Protein AF-A0A841FGI2-F1 (afdb_monomer)

Organism: NCBI:txid714109

Radius of gyration: 21.68 Å; Cα contacts (8 Å, |Δi|>4): 231; chains: 1; bounding box: 51×58×46 Å

Structure (mmCIF, N/CA/C/O backbone):
data_AF-A0A841FGI2-F1
#
_entry.id   AF-A0A841FGI2-F1
#
loop_
_atom_site.group_PDB
_atom_site.id
_atom_site.type_symbol
_atom_site.label_atom_id
_atom_site.label_alt_id
_atom_site.label_comp_id
_atom_site.label_asym_id
_atom_site.label_entity_id
_atom_site.label_seq_id
_atom_site.pdbx_PDB_ins_code
_atom_site.Cartn_x
_atom_site.Cartn_y
_atom_site.Cartn_z
_atom_site.occupancy
_atom_site.B_iso_or_equiv
_atom_site.auth_seq_id
_atom_site.auth_comp_id
_atom_site.auth_asym_id
_atom_site.auth_atom_id
_atom_site.pdbx_PDB_model_num
ATOM 1 N N . MET A 1 1 ? 27.091 36.272 21.369 1.00 49.75 1 MET A N 1
ATOM 2 C CA . MET A 1 1 ? 26.475 35.934 20.070 1.00 49.75 1 MET A CA 1
ATOM 3 C C . MET A 1 1 ? 27.349 34.894 19.371 1.00 49.75 1 MET A C 1
ATOM 5 O O . MET A 1 1 ? 28.135 35.273 18.520 1.00 49.75 1 MET A O 1
ATOM 9 N N . GLY A 1 2 ? 27.307 33.624 19.791 1.00 59.62 2 GLY A N 1
ATOM 10 C CA . GLY A 1 2 ? 28.242 32.599 19.281 1.00 59.62 2 GLY A CA 1
ATOM 11 C C . GLY A 1 2 ? 27.606 31.219 19.134 1.00 59.62 2 GLY A C 1
ATOM 12 O O . GLY A 1 2 ? 27.657 30.626 18.068 1.00 59.62 2 GLY A O 1
ATOM 13 N N . THR A 1 3 ? 26.852 30.775 20.138 1.00 77.12 3 THR A N 1
ATOM 14 C CA . THR A 1 3 ? 26.347 29.394 20.210 1.00 77.12 3 THR A CA 1
ATOM 15 C C . THR A 1 3 ? 25.319 29.016 19.139 1.00 77.12 3 THR A C 1
ATOM 17 O O . THR A 1 3 ? 25.381 27.917 18.601 1.00 77.12 3 THR A O 1
ATOM 20 N N . ILE A 1 4 ? 24.379 29.906 18.798 1.00 76.38 4 ILE A N 1
ATOM 21 C CA . ILE A 1 4 ? 23.338 29.616 17.791 1.00 76.38 4 ILE A CA 1
ATOM 22 C C . ILE A 1 4 ? 23.936 29.579 16.380 1.00 76.38 4 ILE A C 1
ATOM 24 O O . ILE A 1 4 ? 23.606 28.697 15.592 1.00 76.38 4 ILE A O 1
ATOM 28 N N . THR A 1 5 ? 24.851 30.496 16.066 1.00 76.69 5 THR A N 1
ATOM 29 C CA . THR A 1 5 ? 25.518 30.541 14.758 1.00 76.69 5 THR A CA 1
ATOM 30 C C . THR A 1 5 ? 26.466 29.354 14.571 1.00 76.69 5 THR A C 1
ATOM 32 O O . THR A 1 5 ? 26.458 28.742 13.506 1.00 76.69 5 THR A O 1
ATOM 35 N N . GLU A 1 6 ? 27.225 28.985 15.609 1.00 79.31 6 GLU A N 1
ATOM 36 C CA . GLU A 1 6 ? 28.091 27.796 15.617 1.00 79.31 6 GLU A CA 1
ATOM 37 C C . GLU A 1 6 ? 27.284 26.502 15.455 1.00 79.31 6 GLU A C 1
ATOM 39 O O . GLU A 1 6 ? 27.639 25.654 14.639 1.00 79.31 6 GLU A O 1
ATOM 44 N N . LEU A 1 7 ? 26.158 26.377 16.167 1.00 78.38 7 LEU A N 1
ATOM 45 C CA . LEU A 1 7 ? 25.246 25.243 16.028 1.00 78.38 7 LEU A CA 1
ATOM 46 C C . LEU A 1 7 ? 24.657 25.166 14.617 1.00 78.38 7 LEU A C 1
ATOM 48 O O . LEU A 1 7 ? 24.651 24.100 14.007 1.00 78.38 7 LEU A O 1
ATOM 52 N N . GLY A 1 8 ? 24.209 26.297 14.070 1.00 75.94 8 GLY A N 1
ATOM 53 C CA . GLY A 1 8 ? 23.711 26.356 12.700 1.00 75.94 8 GLY A CA 1
ATOM 54 C C . GLY A 1 8 ? 24.763 25.951 11.670 1.00 75.94 8 GLY A C 1
ATOM 55 O O . GLY A 1 8 ? 24.450 25.271 10.698 1.00 75.94 8 GLY A O 1
ATOM 56 N N . GLN A 1 9 ? 26.024 26.323 11.891 1.00 77.50 9 GLN A N 1
ATOM 57 C CA . GLN A 1 9 ? 27.127 25.922 11.023 1.00 77.50 9 GLN A CA 1
ATOM 58 C C . GLN A 1 9 ? 27.438 24.424 11.146 1.00 77.50 9 GLN A C 1
ATOM 60 O O . GLN A 1 9 ? 27.602 23.767 10.123 1.00 77.50 9 GLN A O 1
ATOM 65 N N . ALA A 1 10 ? 27.417 23.862 12.356 1.00 74.19 10 ALA A N 1
ATOM 66 C CA . ALA A 1 10 ? 27.586 22.426 12.575 1.00 74.19 10 ALA A CA 1
ATOM 67 C C . ALA A 1 10 ? 26.472 21.589 11.917 1.00 74.19 10 ALA A C 1
ATOM 69 O O . ALA A 1 10 ? 26.758 20.568 11.297 1.00 74.19 10 ALA A O 1
ATOM 70 N N . VAL A 1 11 ? 25.214 22.039 11.992 1.00 78.56 11 VAL A N 1
ATOM 71 C CA . VAL A 1 11 ? 24.068 21.362 11.355 1.00 78.56 11 VAL A CA 1
ATOM 72 C C . VAL A 1 11 ? 24.173 21.396 9.828 1.00 78.56 11 VAL A C 1
ATOM 74 O O . VAL A 1 11 ? 23.924 20.384 9.174 1.00 78.56 11 VAL A O 1
ATOM 77 N N . ARG A 1 12 ? 24.603 22.522 9.243 1.00 75.69 12 ARG A N 1
ATOM 78 C CA . ARG A 1 12 ? 24.849 22.608 7.793 1.00 75.69 12 ARG A CA 1
ATOM 79 C C . ARG A 1 12 ? 25.978 21.679 7.350 1.00 75.69 12 ARG A C 1
ATOM 81 O O . ARG A 1 12 ? 25.819 20.992 6.347 1.00 75.69 12 ARG A O 1
ATOM 88 N N . THR A 1 13 ? 27.070 21.600 8.113 1.00 79.00 13 THR A N 1
ATOM 89 C CA . THR A 1 13 ? 28.158 20.644 7.849 1.00 79.00 13 THR A CA 1
ATOM 90 C C . THR A 1 13 ? 27.658 19.201 7.911 1.00 79.00 13 THR A C 1
ATOM 92 O O . THR A 1 13 ? 27.881 18.446 6.972 1.00 79.00 13 THR A O 1
ATOM 95 N N . ALA A 1 14 ? 26.901 18.835 8.950 1.00 72.19 14 ALA A N 1
ATOM 96 C CA . ALA A 1 14 ? 26.337 17.490 9.084 1.00 72.19 14 ALA A CA 1
ATOM 97 C C . ALA A 1 14 ? 25.373 17.130 7.938 1.00 72.19 14 ALA A C 1
ATOM 99 O O . ALA A 1 14 ? 25.321 15.980 7.511 1.00 72.19 14 ALA A O 1
ATOM 100 N N . THR A 1 15 ? 24.635 18.114 7.416 1.00 74.19 15 THR A N 1
ATOM 101 C CA . THR A 1 15 ? 23.744 17.933 6.259 1.00 74.19 15 THR A CA 1
ATOM 102 C C . THR A 1 15 ? 24.542 17.717 4.969 1.00 74.19 15 THR A C 1
ATOM 104 O O . THR A 1 15 ? 24.209 16.832 4.185 1.00 74.19 15 THR A O 1
ATOM 107 N N . ALA A 1 16 ? 25.627 18.472 4.765 1.00 73.06 16 ALA A N 1
ATOM 108 C CA . ALA A 1 16 ? 26.510 18.334 3.604 1.00 73.06 16 ALA A CA 1
ATOM 109 C C . ALA A 1 16 ? 27.304 17.011 3.593 1.00 73.06 16 ALA A C 1
ATOM 111 O O . ALA A 1 16 ? 27.664 16.515 2.529 1.00 73.06 16 ALA A O 1
ATOM 112 N N . GLU A 1 17 ? 27.561 16.427 4.765 1.00 75.81 17 GLU A N 1
ATOM 113 C CA . GLU A 1 17 ? 28.241 15.133 4.915 1.00 75.81 17 GLU A CA 1
ATOM 114 C C . GLU A 1 17 ? 27.319 13.918 4.698 1.00 75.81 17 GLU A C 1
ATOM 116 O O . GLU A 1 17 ? 27.799 12.780 4.675 1.00 75.81 17 GLU A O 1
ATOM 121 N N . LEU A 1 18 ? 26.004 14.115 4.513 1.00 72.38 18 LEU A N 1
ATOM 122 C CA . LEU A 1 18 ? 25.095 13.009 4.213 1.00 72.38 18 LEU A CA 1
ATOM 123 C C . LEU A 1 18 ? 25.507 12.330 2.892 1.00 72.38 18 LEU A C 1
ATOM 125 O O . LEU A 1 18 ? 25.657 13.004 1.870 1.00 72.38 18 LEU A O 1
ATOM 129 N N . PRO A 1 19 ? 25.633 10.988 2.846 1.00 76.56 19 PRO A N 1
ATOM 130 C CA . PRO A 1 19 ? 26.163 10.268 1.686 1.00 76.56 19 PRO A CA 1
ATOM 131 C C . PRO A 1 19 ? 25.134 10.120 0.549 1.00 76.56 19 PRO A C 1
ATOM 133 O O . PRO A 1 19 ? 25.047 9.068 -0.084 1.00 76.56 19 PRO A O 1
ATOM 136 N N . LEU A 1 20 ? 24.331 11.151 0.273 1.00 70.19 20 LEU A N 1
ATOM 137 C CA . LEU A 1 20 ? 23.254 11.132 -0.722 1.00 70.19 20 LEU A CA 1
ATOM 138 C C . LEU A 1 20 ? 23.773 10.791 -2.126 1.00 70.19 20 LEU A C 1
ATOM 140 O O . LEU A 1 20 ? 23.270 9.859 -2.753 1.00 70.19 20 LEU A O 1
ATOM 144 N N . GLY A 1 21 ? 24.828 11.474 -2.583 1.00 64.88 21 GLY A N 1
ATOM 145 C CA . GLY A 1 21 ? 25.423 11.230 -3.902 1.00 64.88 21 GLY A CA 1
ATOM 146 C C . GLY A 1 21 ? 26.012 9.823 -4.042 1.00 64.88 21 GLY A C 1
ATOM 147 O O . GLY A 1 21 ? 25.733 9.125 -5.015 1.00 64.88 21 GLY A O 1
ATOM 148 N N . GLY A 1 22 ? 26.763 9.361 -3.035 1.00 62.06 22 GLY A N 1
ATOM 149 C CA . GLY A 1 22 ? 27.339 8.011 -3.026 1.00 62.06 22 GLY A CA 1
ATOM 150 C C . GLY A 1 22 ? 26.275 6.909 -2.988 1.00 62.06 22 GLY A C 1
ATOM 151 O O . GLY A 1 22 ? 26.408 5.894 -3.671 1.00 62.06 22 GLY A O 1
ATOM 152 N N . THR A 1 23 ? 25.183 7.128 -2.249 1.00 62.84 23 THR A N 1
ATOM 153 C CA . THR A 1 23 ? 24.069 6.170 -2.152 1.00 62.84 23 THR A CA 1
ATOM 154 C C . THR A 1 23 ? 23.269 6.111 -3.457 1.00 62.84 23 THR A C 1
ATOM 156 O O . THR A 1 23 ? 22.940 5.020 -3.921 1.00 62.84 23 THR A O 1
ATOM 159 N N . ALA A 1 24 ? 23.021 7.256 -4.102 1.00 65.00 24 ALA A N 1
ATOM 160 C CA . ALA A 1 24 ? 22.376 7.313 -5.415 1.00 65.00 24 ALA A CA 1
ATOM 161 C C . ALA A 1 24 ? 23.227 6.639 -6.506 1.00 65.00 24 ALA A C 1
ATOM 163 O O . ALA A 1 24 ? 22.713 5.864 -7.314 1.00 65.00 24 ALA A O 1
ATOM 164 N N . GLN A 1 25 ? 24.544 6.861 -6.493 1.00 65.50 25 GLN A N 1
ATOM 165 C CA . GLN A 1 25 ? 25.465 6.212 -7.425 1.00 65.50 25 GLN A CA 1
ATOM 166 C C . GLN A 1 25 ? 25.517 4.690 -7.218 1.00 65.50 25 GLN A C 1
ATOM 168 O O . GLN A 1 25 ? 25.521 3.938 -8.194 1.00 65.50 25 GLN A O 1
ATOM 173 N N . ALA A 1 26 ? 25.507 4.219 -5.968 1.00 61.22 26 ALA A N 1
ATOM 174 C CA . ALA A 1 26 ? 25.431 2.793 -5.656 1.00 61.22 26 ALA A CA 1
ATOM 175 C C . ALA A 1 26 ? 24.123 2.159 -6.161 1.00 61.22 26 ALA A C 1
ATOM 177 O O . ALA A 1 26 ? 24.153 1.060 -6.715 1.00 61.22 26 ALA A O 1
ATOM 178 N N . ALA A 1 27 ? 22.993 2.864 -6.034 1.00 63.62 27 ALA A N 1
ATOM 179 C CA . ALA A 1 27 ? 21.701 2.402 -6.539 1.00 63.62 27 ALA A CA 1
ATOM 180 C C . ALA A 1 27 ? 21.696 2.275 -8.072 1.00 63.62 27 ALA A C 1
ATOM 182 O O . ALA A 1 27 ? 21.260 1.252 -8.599 1.00 63.62 27 ALA A O 1
ATOM 183 N N . ALA A 1 28 ? 22.258 3.257 -8.786 1.00 67.75 28 ALA A N 1
ATOM 184 C CA . ALA A 1 28 ? 22.381 3.216 -10.245 1.00 67.75 28 ALA A CA 1
ATOM 185 C C . ALA A 1 28 ? 23.239 2.032 -10.730 1.00 67.75 28 ALA A C 1
ATOM 187 O O . ALA A 1 28 ? 22.869 1.335 -11.674 1.00 67.75 28 ALA A O 1
ATOM 188 N N . ARG A 1 29 ? 24.359 1.751 -10.050 1.00 68.81 29 ARG A N 1
ATOM 189 C CA . ARG A 1 29 ? 25.229 0.601 -10.362 1.00 68.81 29 ARG A CA 1
ATOM 190 C C . ARG A 1 29 ? 24.556 -0.745 -10.100 1.00 68.81 29 ARG A C 1
ATOM 192 O O . ARG A 1 29 ? 24.784 -1.697 -10.842 1.00 68.81 29 ARG A O 1
ATOM 199 N N . LEU A 1 30 ? 23.730 -0.835 -9.060 1.00 68.44 30 LEU A N 1
ATOM 200 C CA . LEU A 1 30 ? 22.959 -2.043 -8.761 1.00 68.44 30 LEU A CA 1
ATOM 201 C C . LEU A 1 30 ? 21.846 -2.289 -9.786 1.00 68.44 30 LEU A C 1
ATOM 203 O O . LEU A 1 30 ? 21.614 -3.441 -10.147 1.00 68.44 30 LEU A O 1
ATOM 207 N N . ASP A 1 31 ? 21.216 -1.233 -10.308 1.00 68.88 31 ASP A N 1
ATOM 208 C CA . ASP A 1 31 ? 20.241 -1.366 -11.395 1.00 68.88 31 ASP A CA 1
ATOM 209 C C . ASP A 1 31 ? 20.895 -1.854 -12.698 1.00 68.88 31 ASP A C 1
ATOM 211 O O . ASP A 1 31 ? 20.379 -2.766 -13.348 1.00 68.88 31 ASP A O 1
ATOM 215 N N . GLU A 1 32 ? 22.075 -1.317 -13.025 1.00 74.81 32 GLU A N 1
ATOM 216 C CA . GLU A 1 32 ? 22.908 -1.761 -14.151 1.00 74.81 32 GLU A CA 1
ATOM 217 C C . GLU A 1 32 ? 23.275 -3.252 -14.015 1.00 74.81 32 GLU A C 1
ATOM 219 O O . GLU A 1 32 ? 23.025 -4.049 -14.923 1.00 74.81 32 GLU A O 1
ATOM 224 N N . ALA A 1 33 ? 23.776 -3.666 -12.845 1.00 66.00 33 ALA A N 1
ATOM 225 C CA . ALA A 1 33 ? 24.125 -5.059 -12.562 1.00 66.00 33 ALA A CA 1
ATOM 226 C C . ALA A 1 33 ? 22.912 -6.004 -12.635 1.00 66.00 33 ALA A C 1
ATOM 228 O O . ALA A 1 33 ? 23.021 -7.121 -13.146 1.00 66.00 33 ALA A O 1
ATOM 229 N N . ARG A 1 34 ? 21.740 -5.552 -12.169 1.00 65.88 34 ARG A N 1
ATOM 230 C CA . ARG A 1 34 ? 20.482 -6.303 -12.272 1.00 65.88 34 ARG A CA 1
ATOM 231 C C . ARG A 1 34 ? 20.065 -6.506 -13.726 1.00 65.88 34 ARG A C 1
ATOM 233 O O . ARG A 1 34 ? 19.614 -7.595 -14.072 1.00 65.88 34 ARG A O 1
ATOM 240 N N . GLY A 1 35 ? 20.215 -5.482 -14.567 1.00 69.12 35 GLY A N 1
ATOM 241 C CA . GLY A 1 35 ? 19.938 -5.572 -16.002 1.00 69.12 35 GLY A CA 1
ATOM 242 C C . GLY A 1 35 ? 20.806 -6.626 -16.691 1.00 69.12 35 GLY A C 1
ATOM 243 O O . GLY A 1 35 ? 20.284 -7.488 -17.397 1.00 69.12 35 GLY A O 1
ATOM 244 N N . ILE A 1 36 ? 22.111 -6.615 -16.408 1.00 74.75 36 ILE A N 1
ATOM 245 C CA . ILE A 1 36 ? 23.073 -7.579 -16.963 1.00 74.75 36 ILE A CA 1
ATOM 246 C C . ILE A 1 36 ? 22.761 -9.010 -16.498 1.00 74.75 36 ILE A C 1
ATOM 248 O O . ILE A 1 36 ? 22.762 -9.940 -17.303 1.00 74.75 36 ILE A O 1
ATOM 252 N N . LEU A 1 37 ? 22.446 -9.208 -15.214 1.00 64.62 37 LEU A N 1
ATOM 253 C CA . LEU A 1 37 ? 22.108 -10.534 -14.687 1.00 64.62 37 LEU A CA 1
ATOM 254 C C . LEU A 1 37 ? 20.775 -11.063 -15.207 1.00 64.62 37 LEU A C 1
ATOM 256 O O . LEU A 1 37 ? 20.669 -12.251 -15.489 1.00 64.62 37 LEU A O 1
ATOM 260 N N . ALA A 1 38 ? 19.773 -10.203 -15.389 1.00 66.25 38 ALA A N 1
ATOM 261 C CA . ALA A 1 38 ? 18.523 -10.602 -16.025 1.00 66.25 38 ALA A CA 1
ATOM 262 C C . ALA A 1 38 ? 18.756 -11.083 -17.469 1.00 66.25 38 ALA A C 1
ATOM 264 O O . ALA A 1 38 ? 18.177 -12.087 -17.884 1.00 66.25 38 ALA A O 1
ATOM 265 N N . GLN A 1 39 ? 19.652 -10.422 -18.209 1.00 69.38 39 GLN A N 1
ATOM 266 C CA . GLN A 1 39 ? 20.048 -10.850 -19.550 1.00 69.38 39 GLN A CA 1
ATOM 267 C C . GLN A 1 39 ? 20.770 -12.207 -19.521 1.00 69.38 39 GLN A C 1
ATOM 269 O O . GLN A 1 39 ? 20.377 -13.120 -20.242 1.00 69.38 39 GLN A O 1
ATOM 274 N N . ALA A 1 40 ? 21.743 -12.388 -18.624 1.00 64.38 40 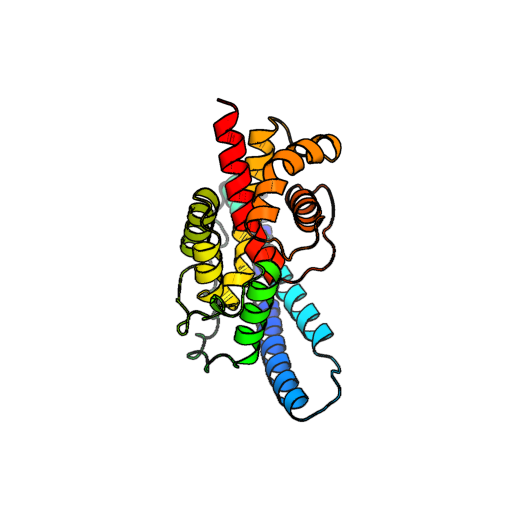ALA A N 1
ATOM 275 C CA . ALA A 1 40 ? 22.471 -13.651 -18.472 1.00 64.38 40 ALA A CA 1
ATOM 276 C C . ALA A 1 40 ? 21.570 -14.827 -18.036 1.00 64.38 40 ALA A C 1
ATOM 278 O O . ALA A 1 40 ? 21.772 -15.961 -18.463 1.00 64.38 40 ALA A O 1
ATOM 279 N N . LEU A 1 41 ? 20.537 -14.564 -17.229 1.00 63.16 41 LEU A N 1
ATOM 280 C CA . LEU A 1 41 ? 19.529 -15.556 -16.826 1.00 63.16 41 LEU A CA 1
ATOM 281 C C . LEU A 1 41 ? 18.532 -15.903 -17.935 1.00 63.16 41 LEU A C 1
ATOM 283 O O . LEU A 1 41 ? 17.835 -16.904 -17.838 1.00 63.16 41 LEU A O 1
ATOM 287 N N . THR A 1 42 ? 18.463 -15.107 -19.001 1.00 62.84 42 THR A N 1
ATOM 288 C CA . THR A 1 42 ? 17.684 -15.485 -20.190 1.00 62.84 42 THR A CA 1
ATOM 289 C C . THR A 1 42 ? 18.416 -16.575 -20.989 1.00 62.84 42 THR A C 1
ATOM 291 O O . THR A 1 42 ? 17.789 -17.356 -21.701 1.00 62.84 42 THR A O 1
ATOM 294 N N . GLU A 1 43 ? 19.740 -16.665 -20.831 1.00 56.44 43 GLU A N 1
ATOM 295 C CA . GLU A 1 43 ? 20.620 -17.629 -21.502 1.00 56.44 43 GLU A CA 1
ATOM 296 C C . GLU A 1 43 ? 20.978 -18.841 -20.613 1.00 56.44 43 GLU A C 1
ATOM 298 O O . GLU A 1 43 ? 21.561 -19.811 -21.100 1.00 56.44 43 GLU A O 1
ATOM 303 N N . SER A 1 44 ? 20.611 -18.823 -19.323 1.00 44.06 44 SER A N 1
ATOM 304 C CA . SER A 1 44 ? 20.983 -19.835 -18.323 1.00 44.06 44 SER A CA 1
ATOM 305 C C . SER A 1 44 ? 19.782 -20.319 -17.500 1.00 44.06 44 SER A C 1
ATOM 307 O O . SER A 1 44 ? 18.914 -19.542 -17.123 1.00 44.06 44 SER A O 1
ATOM 309 N N . VAL A 1 45 ? 19.735 -21.617 -17.186 1.00 54.75 45 VAL A N 1
ATOM 310 C CA . VAL A 1 45 ? 18.603 -22.276 -16.494 1.00 54.75 45 VAL A CA 1
ATOM 311 C C . VAL A 1 45 ? 18.648 -22.083 -14.966 1.00 54.75 45 VAL A C 1
ATOM 313 O O . VAL A 1 45 ? 17.689 -22.413 -14.271 1.00 54.75 45 VAL A O 1
ATOM 316 N N . GLU A 1 46 ? 19.735 -21.533 -14.418 1.00 49.16 46 GLU A N 1
ATOM 317 C CA . GLU A 1 46 ? 19.966 -21.488 -12.970 1.00 49.16 46 GLU A CA 1
ATOM 318 C C . GLU A 1 46 ? 19.779 -20.069 -12.390 1.00 49.16 46 GLU A C 1
ATOM 320 O O . GLU A 1 46 ? 20.583 -19.179 -12.673 1.00 49.16 46 GLU A O 1
ATOM 325 N N . PRO A 1 47 ? 18.739 -19.820 -11.567 1.00 53.47 47 PRO A N 1
ATOM 326 C CA . PRO A 1 47 ? 18.447 -18.504 -11.007 1.00 53.47 47 PRO A CA 1
ATOM 327 C C . PRO A 1 47 ? 19.336 -18.221 -9.789 1.00 53.47 47 PRO A C 1
ATOM 329 O O . PRO A 1 47 ? 18.891 -18.302 -8.646 1.00 53.47 47 PRO A O 1
ATOM 332 N N . ALA A 1 48 ? 20.606 -17.892 -10.013 1.00 58.53 48 ALA A N 1
ATOM 333 C CA . ALA A 1 48 ? 21.523 -17.528 -8.934 1.00 58.53 48 ALA A CA 1
ATOM 334 C C . ALA A 1 48 ? 21.671 -15.995 -8.818 1.00 58.53 48 ALA A C 1
ATOM 336 O O . ALA A 1 48 ? 22.164 -15.342 -9.734 1.00 58.53 48 ALA A O 1
ATOM 337 N N . GLY A 1 49 ? 21.263 -15.408 -7.684 1.00 59.75 49 GLY A N 1
ATOM 338 C CA . GLY A 1 49 ? 21.655 -14.047 -7.265 1.00 59.75 49 GLY A CA 1
ATOM 339 C C . GLY A 1 49 ? 20.689 -12.890 -7.573 1.00 59.75 49 GLY A C 1
ATOM 340 O O . GLY A 1 49 ? 20.867 -11.784 -7.055 1.00 59.75 49 GLY A O 1
ATOM 341 N N . LEU A 1 50 ? 19.655 -13.105 -8.395 1.00 65.62 50 LEU A N 1
ATOM 342 C CA . LEU A 1 50 ? 18.675 -12.061 -8.742 1.00 65.62 50 LEU A CA 1
ATOM 343 C C . LEU A 1 50 ? 17.801 -11.602 -7.549 1.00 65.62 50 LEU A C 1
ATOM 345 O O . LEU A 1 50 ? 17.551 -10.392 -7.426 1.00 65.62 50 LEU A O 1
ATOM 349 N N . PRO A 1 51 ? 17.357 -12.504 -6.646 1.00 68.88 51 PRO A N 1
ATOM 350 C CA . PRO A 1 51 ? 16.642 -12.112 -5.431 1.00 68.88 51 PRO A CA 1
ATOM 351 C C . PRO A 1 51 ? 17.496 -11.252 -4.487 1.00 68.88 51 PRO A C 1
ATOM 353 O O . PRO A 1 51 ? 17.014 -10.257 -3.948 1.00 68.88 51 PRO A O 1
ATOM 356 N N . GLU A 1 52 ? 18.773 -11.588 -4.309 1.00 69.06 52 GLU A N 1
ATOM 357 C CA . GLU A 1 52 ? 19.707 -10.883 -3.427 1.00 69.06 52 GLU A CA 1
ATOM 358 C C . GLU A 1 52 ? 19.998 -9.462 -3.923 1.00 69.06 52 GLU A C 1
ATOM 360 O O . GLU A 1 52 ? 20.020 -8.518 -3.132 1.00 69.06 52 GLU A O 1
ATOM 365 N N . ILE A 1 53 ? 20.140 -9.284 -5.238 1.00 68.50 53 ILE A N 1
ATOM 366 C CA . ILE A 1 53 ? 20.344 -7.970 -5.864 1.00 68.50 53 ILE A CA 1
ATOM 367 C C . ILE A 1 53 ? 19.090 -7.102 -5.778 1.00 68.50 53 ILE A C 1
ATOM 369 O O . ILE A 1 53 ? 19.174 -5.921 -5.448 1.00 68.50 53 ILE A O 1
ATOM 373 N N . SER A 1 54 ? 17.914 -7.694 -5.984 1.00 67.50 54 SER A N 1
ATOM 374 C CA . SER A 1 54 ? 16.638 -6.985 -5.822 1.00 67.50 54 SER A CA 1
ATOM 375 C C . SER A 1 54 ? 16.422 -6.518 -4.375 1.00 67.50 54 SER A C 1
ATOM 377 O O . SER A 1 54 ? 15.935 -5.408 -4.140 1.00 67.50 54 SER A O 1
ATOM 379 N N . ARG A 1 55 ? 16.850 -7.325 -3.393 1.00 68.38 55 ARG A N 1
ATOM 380 C CA . ARG A 1 55 ? 16.868 -6.944 -1.972 1.00 68.38 55 ARG A CA 1
ATOM 381 C C . ARG A 1 55 ? 17.831 -5.790 -1.712 1.00 68.38 55 ARG A C 1
ATOM 383 O O . ARG A 1 55 ? 17.429 -4.802 -1.101 1.00 68.38 55 ARG A O 1
ATOM 390 N N . ALA A 1 56 ? 19.069 -5.880 -2.198 1.00 65.12 56 ALA A N 1
ATOM 391 C CA . ALA A 1 56 ? 20.067 -4.821 -2.037 1.00 65.12 56 ALA A CA 1
ATOM 392 C C . ALA A 1 56 ? 19.584 -3.481 -2.619 1.00 65.12 56 ALA A C 1
ATOM 394 O O . ALA A 1 56 ? 19.749 -2.436 -1.990 1.00 65.12 56 ALA A O 1
ATOM 395 N N . GLN A 1 57 ? 18.909 -3.519 -3.768 1.00 69.62 57 GLN A N 1
ATOM 396 C CA . GLN A 1 57 ? 18.341 -2.333 -4.402 1.00 69.62 57 GLN A CA 1
ATOM 397 C C . GLN A 1 57 ? 17.194 -1.727 -3.578 1.00 69.62 57 GLN A C 1
ATOM 399 O O . GLN A 1 57 ? 17.198 -0.531 -3.309 1.00 69.62 57 GLN A O 1
ATOM 404 N N . THR A 1 58 ? 16.290 -2.560 -3.051 1.00 71.94 58 THR A N 1
ATOM 405 C CA . THR A 1 58 ? 15.209 -2.108 -2.151 1.00 71.94 58 THR A CA 1
ATOM 406 C C . THR A 1 58 ? 15.758 -1.448 -0.877 1.00 71.94 58 THR A C 1
ATOM 408 O O . THR A 1 58 ? 15.210 -0.457 -0.388 1.00 71.94 58 THR A O 1
ATOM 411 N N . HIS A 1 59 ? 16.858 -1.974 -0.328 1.00 69.88 59 HIS A N 1
ATOM 412 C CA . HIS A 1 59 ? 17.533 -1.370 0.821 1.00 69.88 59 HIS A CA 1
ATOM 413 C C . HIS A 1 59 ? 18.148 -0.006 0.487 1.00 69.88 59 HIS A C 1
ATOM 415 O O . HIS A 1 59 ? 18.044 0.910 1.306 1.00 69.88 59 HIS A O 1
ATOM 421 N N . LEU A 1 60 ? 18.739 0.152 -0.700 1.00 63.75 60 LEU A N 1
ATOM 422 C CA . LEU A 1 60 ? 19.289 1.433 -1.149 1.00 63.75 60 LEU A CA 1
ATOM 423 C C . LEU A 1 60 ? 18.201 2.472 -1.413 1.00 63.75 60 LEU A C 1
ATOM 425 O O . LEU A 1 60 ? 18.337 3.599 -0.946 1.00 63.75 60 LEU A O 1
ATOM 429 N N . ASP A 1 61 ? 17.092 2.098 -2.049 1.00 71.06 61 ASP A N 1
ATOM 430 C CA . ASP A 1 61 ? 15.967 3.014 -2.285 1.00 71.06 61 ASP A CA 1
ATOM 431 C C . ASP A 1 61 ? 15.392 3.545 -0.962 1.00 71.06 61 ASP A C 1
ATOM 433 O O . ASP A 1 61 ? 15.109 4.740 -0.798 1.00 71.06 61 ASP A O 1
ATOM 437 N N . ARG A 1 62 ? 15.283 2.659 0.036 1.00 68.38 62 ARG A N 1
ATOM 438 C CA . ARG A 1 62 ? 14.868 3.034 1.390 1.00 68.38 62 ARG A CA 1
ATOM 439 C C . ARG A 1 62 ? 15.886 3.951 2.066 1.00 68.38 62 ARG A C 1
ATOM 441 O O . ARG A 1 62 ? 15.477 4.928 2.690 1.00 68.38 62 ARG A O 1
ATOM 448 N N . ALA A 1 63 ? 17.178 3.656 1.944 1.00 66.69 63 ALA A N 1
ATOM 449 C CA . ALA A 1 63 ? 18.239 4.480 2.514 1.00 66.69 63 ALA A CA 1
ATOM 450 C C . ALA A 1 63 ? 18.249 5.889 1.900 1.00 66.69 63 ALA A C 1
ATOM 452 O O . ALA A 1 63 ? 18.303 6.866 2.639 1.00 66.69 63 ALA A O 1
ATOM 453 N N . ILE A 1 64 ? 18.097 6.008 0.577 1.00 69.06 64 ILE A N 1
ATOM 454 C CA . ILE A 1 64 ? 17.992 7.298 -0.125 1.00 69.06 64 ILE A CA 1
ATOM 455 C C . ILE A 1 64 ? 16.800 8.096 0.406 1.00 69.06 64 ILE A C 1
ATOM 457 O O . ILE A 1 64 ? 16.954 9.255 0.785 1.00 69.06 64 ILE A O 1
ATOM 461 N N . THR A 1 65 ? 15.629 7.463 0.514 1.00 68.94 65 THR A N 1
ATOM 462 C CA . THR A 1 65 ? 14.419 8.118 1.039 1.00 68.94 65 THR A CA 1
ATOM 463 C C . THR A 1 65 ? 14.621 8.621 2.472 1.00 68.94 65 THR A C 1
ATOM 465 O O . THR A 1 65 ? 14.218 9.732 2.809 1.00 68.94 65 THR A O 1
ATOM 468 N N . GLN A 1 66 ? 15.271 7.824 3.324 1.00 78.88 66 GLN A N 1
ATOM 469 C CA . GLN A 1 66 ? 15.558 8.203 4.709 1.00 78.88 66 GLN A CA 1
ATOM 470 C C . GLN A 1 66 ? 16.589 9.331 4.813 1.00 78.88 66 GLN A C 1
ATOM 472 O O . GLN A 1 66 ? 16.446 10.192 5.677 1.00 78.88 66 GLN A O 1
ATOM 477 N N . LEU A 1 67 ? 17.600 9.350 3.943 1.00 69.25 67 LEU A N 1
ATOM 478 C CA . LEU A 1 67 ? 18.603 10.413 3.903 1.00 69.25 67 LEU A CA 1
ATOM 479 C C . LEU A 1 67 ? 18.004 11.743 3.427 1.00 69.25 67 LEU A C 1
ATOM 481 O O . LEU A 1 67 ? 18.334 12.782 3.993 1.00 69.25 67 LEU A O 1
ATOM 485 N N . ILE A 1 68 ? 17.092 11.714 2.448 1.00 73.50 68 ILE A N 1
ATOM 486 C CA . ILE A 1 68 ? 16.352 12.907 2.005 1.00 73.50 68 ILE A CA 1
ATOM 487 C C . ILE A 1 68 ? 15.495 13.449 3.154 1.00 73.50 68 ILE A C 1
ATOM 489 O O . ILE A 1 68 ? 15.614 14.620 3.499 1.00 73.50 68 ILE A O 1
ATOM 493 N N . ALA A 1 69 ? 14.710 12.590 3.812 1.00 74.81 69 ALA A N 1
ATOM 494 C CA . ALA A 1 69 ? 13.884 12.997 4.951 1.00 74.81 69 ALA A CA 1
ATOM 495 C C . ALA A 1 69 ? 14.722 13.532 6.130 1.00 74.81 69 ALA A C 1
ATOM 497 O O . ALA A 1 69 ? 14.316 14.462 6.822 1.00 74.81 69 ALA A O 1
ATOM 498 N N . ALA A 1 70 ? 15.910 12.964 6.365 1.00 72.38 70 ALA A N 1
ATOM 499 C CA . ALA A 1 70 ? 16.834 13.468 7.376 1.00 72.38 70 ALA A CA 1
ATOM 500 C C . ALA A 1 70 ? 17.363 14.867 7.023 1.00 72.38 70 ALA A C 1
ATOM 502 O O . ALA A 1 70 ? 17.415 15.721 7.903 1.00 72.38 70 ALA A O 1
ATOM 503 N N . ALA A 1 71 ? 17.709 15.117 5.756 1.00 69.62 71 ALA A N 1
ATOM 504 C CA . ALA A 1 71 ? 18.126 16.440 5.294 1.00 69.62 71 ALA A CA 1
ATOM 505 C C . ALA A 1 71 ? 17.002 17.478 5.460 1.00 69.62 71 ALA A C 1
ATOM 507 O O . ALA A 1 71 ? 17.241 18.559 5.992 1.00 69.62 71 ALA A O 1
ATOM 508 N N . GLU A 1 72 ? 15.766 17.119 5.102 1.00 78.31 72 GLU A N 1
ATOM 509 C CA . GLU A 1 72 ? 14.585 17.978 5.278 1.00 78.31 72 GLU A CA 1
ATOM 510 C C . GLU A 1 72 ? 14.339 18.324 6.755 1.00 78.31 72 GLU A C 1
ATOM 512 O O . GLU A 1 72 ? 14.142 19.488 7.093 1.00 78.31 72 GLU A O 1
ATOM 517 N N . HIS A 1 73 ? 14.442 17.349 7.664 1.00 77.50 73 HIS A N 1
ATOM 518 C CA . HIS A 1 73 ? 14.302 17.603 9.102 1.00 77.50 73 HIS A CA 1
ATOM 519 C C . HIS A 1 73 ? 15.399 18.520 9.673 1.00 77.50 73 HIS A C 1
ATOM 521 O O . HIS A 1 73 ? 15.142 19.272 10.617 1.00 77.50 73 HIS A O 1
ATOM 527 N N . LEU A 1 74 ? 16.625 18.455 9.143 1.00 75.31 74 LEU A N 1
ATOM 528 C CA . LEU A 1 74 ? 17.717 19.342 9.559 1.00 75.31 74 LEU A CA 1
ATOM 529 C C . LEU A 1 74 ? 17.495 20.775 9.054 1.00 75.31 74 LEU A C 1
ATOM 531 O O . LEU A 1 74 ? 17.748 21.725 9.799 1.00 75.31 74 LEU A O 1
ATOM 535 N N . ASP A 1 75 ? 16.954 20.937 7.847 1.00 74.12 75 ASP A N 1
ATOM 536 C CA . ASP A 1 75 ? 16.533 22.239 7.322 1.00 74.12 75 ASP A CA 1
ATOM 537 C C . ASP A 1 75 ? 15.371 22.832 8.137 1.00 74.12 75 ASP A C 1
ATOM 539 O O . ASP A 1 75 ? 15.436 23.998 8.539 1.00 74.12 75 ASP A O 1
ATOM 543 N N . ASP A 1 76 ? 14.356 22.032 8.473 1.00 75.31 76 ASP A N 1
ATOM 544 C CA . ASP A 1 76 ? 13.245 22.452 9.338 1.00 75.31 76 ASP A CA 1
ATOM 545 C C . ASP A 1 76 ? 13.738 22.886 10.726 1.00 75.31 76 ASP A C 1
ATOM 547 O O . ASP A 1 76 ? 13.277 23.888 11.286 1.00 75.31 76 ASP A O 1
ATOM 551 N N . TYR A 1 77 ? 14.722 22.170 11.279 1.00 74.94 77 TYR A N 1
ATOM 552 C CA . TYR A 1 77 ? 15.347 22.537 12.544 1.00 74.94 77 TYR A CA 1
ATOM 553 C C . TYR A 1 77 ? 16.051 23.897 12.455 1.00 74.94 77 TYR A C 1
ATOM 555 O O . TYR A 1 77 ? 15.838 24.741 13.329 1.00 74.94 77 TYR A O 1
ATOM 563 N N . LEU A 1 78 ? 16.822 24.152 11.390 1.00 74.25 78 LEU A N 1
ATOM 564 C CA . LEU A 1 78 ? 17.476 25.446 11.156 1.00 74.25 78 LEU A CA 1
ATOM 565 C C . LEU A 1 78 ? 16.457 26.588 11.062 1.00 74.25 78 LEU A C 1
ATOM 567 O O . LEU A 1 78 ? 16.631 27.622 11.715 1.00 74.25 78 LEU A O 1
ATOM 571 N N . VAL A 1 79 ? 15.361 26.374 10.332 1.00 82.25 79 VAL A N 1
ATOM 572 C CA . VAL A 1 79 ? 14.262 27.343 10.222 1.00 82.25 79 VAL A CA 1
ATOM 573 C C . VAL A 1 79 ? 13.633 27.617 11.591 1.00 82.25 79 VAL A C 1
ATOM 575 O O . VAL A 1 79 ? 13.400 28.776 11.938 1.00 82.25 79 VAL A O 1
ATOM 578 N N . SER A 1 80 ? 13.421 26.581 12.411 1.00 79.94 80 SER A N 1
ATOM 579 C CA . SER A 1 80 ? 12.814 26.716 13.744 1.00 79.94 80 SER A CA 1
ATOM 580 C C . SER A 1 80 ? 13.646 27.558 14.722 1.00 79.94 80 SER A C 1
ATOM 582 O O . SER A 1 80 ? 13.087 28.231 15.588 1.00 79.94 80 SER A O 1
ATOM 584 N N . ILE A 1 81 ? 14.975 27.574 14.558 1.00 81.12 81 ILE A N 1
ATOM 585 C CA . ILE A 1 81 ? 15.902 28.386 15.363 1.00 81.12 81 ILE A CA 1
ATOM 586 C C . ILE A 1 81 ? 16.215 29.750 14.724 1.00 81.12 81 ILE A C 1
ATOM 588 O O . ILE A 1 81 ? 17.098 30.467 15.198 1.00 81.12 81 ILE A O 1
ATOM 592 N N . GLY A 1 82 ? 15.483 30.132 13.670 1.00 76.19 82 GLY A N 1
ATOM 593 C CA . GLY A 1 82 ? 15.606 31.429 13.001 1.00 76.19 82 GLY A CA 1
ATOM 594 C C . GLY A 1 82 ? 16.822 31.550 12.080 1.00 76.19 82 GLY A C 1
ATOM 595 O O . GLY A 1 82 ? 17.250 32.664 11.776 1.00 76.19 82 GLY A O 1
ATOM 596 N N . LEU A 1 83 ? 17.400 30.426 11.651 1.00 75.94 83 LEU A N 1
ATOM 597 C CA . LEU A 1 83 ? 18.532 30.382 10.733 1.00 75.94 83 LEU A CA 1
ATOM 598 C C . LEU A 1 83 ? 18.083 29.938 9.341 1.00 75.94 83 LEU A C 1
ATOM 600 O O . LEU A 1 83 ? 17.215 29.086 9.183 1.00 75.94 83 LEU A O 1
ATOM 604 N N . ALA A 1 84 ? 18.706 30.509 8.310 1.00 73.25 84 ALA A N 1
ATOM 605 C CA . ALA A 1 84 ? 18.454 30.077 6.943 1.00 73.25 84 ALA A CA 1
ATOM 606 C C . ALA A 1 84 ? 18.921 28.616 6.745 1.00 73.25 84 ALA A C 1
ATOM 608 O O . ALA A 1 84 ? 19.998 28.264 7.262 1.00 73.25 84 ALA A O 1
ATOM 609 N N . PRO A 1 85 ? 18.159 27.795 5.997 1.00 70.38 85 PRO A N 1
ATOM 610 C CA . PRO A 1 85 ? 18.552 26.434 5.645 1.00 70.38 85 PRO A CA 1
ATOM 611 C C . PRO A 1 85 ? 19.885 26.421 4.889 1.00 70.38 85 PRO A C 1
ATOM 613 O O . PRO A 1 85 ? 20.350 27.453 4.388 1.00 70.38 85 PRO A O 1
ATOM 616 N N . GLY A 1 86 ? 20.534 25.258 4.854 1.00 59.97 86 GLY A N 1
ATOM 617 C CA . GLY A 1 86 ? 21.823 25.066 4.192 1.00 59.97 86 GLY A CA 1
ATOM 618 C C . GLY A 1 86 ? 21.678 25.122 2.675 1.00 59.97 86 GLY A C 1
ATOM 619 O O . GLY A 1 86 ? 21.652 24.094 2.014 1.00 59.97 86 GLY A O 1
ATOM 620 N N . GLY A 1 87 ? 21.546 26.328 2.125 1.00 53.50 87 GLY A N 1
ATOM 621 C CA . GLY A 1 87 ? 21.442 26.566 0.693 1.00 53.50 87 GLY A CA 1
ATOM 622 C C . GLY A 1 87 ? 22.749 26.265 -0.031 1.00 53.50 87 GLY A C 1
ATOM 623 O O . GLY A 1 87 ? 23.555 27.161 -0.241 1.00 53.50 87 GLY A O 1
ATOM 624 N N . ASP A 1 88 ? 22.916 25.011 -0.422 1.00 45.03 88 ASP A N 1
ATOM 625 C CA . ASP A 1 88 ? 23.165 24.651 -1.811 1.00 45.03 88 ASP A CA 1
ATOM 626 C C . ASP A 1 88 ? 22.522 23.274 -1.975 1.00 45.03 88 ASP A C 1
ATOM 628 O O . ASP A 1 88 ? 23.112 22.240 -1.657 1.00 45.03 88 ASP A O 1
ATOM 632 N N . LYS A 1 89 ? 21.242 23.253 -2.377 1.00 45.19 89 LYS A N 1
ATOM 633 C CA . LYS A 1 89 ? 20.656 22.041 -2.950 1.00 45.19 89 LYS A CA 1
ATOM 634 C C . LYS A 1 89 ? 21.393 21.865 -4.263 1.00 45.19 89 LYS A C 1
ATOM 636 O O . LYS A 1 89 ? 20.878 22.294 -5.290 1.00 45.19 89 LYS A O 1
ATOM 641 N N . GLY A 1 90 ? 22.620 21.341 -4.186 1.00 40.00 90 GLY A N 1
ATOM 642 C CA . GLY A 1 90 ? 23.391 20.928 -5.336 1.00 40.00 90 GLY A CA 1
ATOM 643 C C . GLY A 1 90 ? 22.405 20.163 -6.180 1.00 40.00 90 GLY A C 1
ATOM 644 O O . GLY A 1 90 ? 21.831 19.179 -5.706 1.00 40.00 90 GLY A O 1
ATOM 645 N N . GLU A 1 91 ? 22.088 20.753 -7.328 1.00 39.91 91 GLU A N 1
ATOM 646 C CA . GLU A 1 91 ? 21.255 20.166 -8.349 1.00 39.91 91 GLU A CA 1
ATOM 647 C C . GLU A 1 91 ? 21.765 18.740 -8.449 1.00 39.91 91 GLU A C 1
ATOM 649 O O . GLU A 1 91 ? 22.927 18.514 -8.795 1.00 39.91 91 GLU A O 1
ATOM 654 N N . ILE A 1 92 ? 20.979 17.799 -7.917 1.00 42.12 92 ILE A N 1
ATOM 655 C CA . ILE A 1 92 ? 21.348 16.401 -7.982 1.00 42.12 92 ILE A CA 1
ATOM 656 C C . ILE A 1 92 ? 21.337 16.185 -9.479 1.00 42.12 92 ILE A C 1
ATOM 658 O O . ILE A 1 92 ? 20.261 16.136 -10.075 1.00 42.12 92 ILE A O 1
ATOM 662 N N . ASP A 1 93 ? 22.524 16.150 -10.078 1.00 37.50 93 ASP A N 1
ATOM 663 C CA . ASP A 1 93 ? 22.721 15.744 -11.454 1.00 37.50 93 ASP A CA 1
ATOM 664 C C . ASP A 1 93 ? 22.440 14.243 -11.454 1.00 37.50 93 ASP A C 1
ATOM 666 O O . ASP A 1 93 ? 23.321 13.384 -11.447 1.00 37.50 93 ASP A O 1
ATOM 670 N N . VAL A 1 94 ? 21.153 13.925 -11.288 1.00 34.94 94 VAL A N 1
ATOM 671 C CA . VAL A 1 94 ? 20.573 12.675 -11.713 1.00 34.94 94 VAL A CA 1
ATOM 672 C C . VAL A 1 94 ? 20.827 12.737 -13.206 1.00 34.94 94 VAL A C 1
ATOM 674 O O . VAL A 1 94 ? 20.206 13.583 -13.857 1.00 34.94 94 VAL A O 1
ATOM 677 N N . PRO A 1 95 ? 21.761 11.936 -13.750 1.00 28.64 95 PRO A N 1
ATOM 678 C CA . PRO A 1 95 ? 22.024 11.978 -15.174 1.00 28.64 95 PRO A CA 1
ATOM 679 C C . PRO A 1 95 ? 20.672 11.834 -15.853 1.00 28.64 95 PRO A C 1
ATOM 681 O O . PRO A 1 95 ? 19.929 10.899 -15.529 1.00 28.64 95 PRO A O 1
ATOM 684 N N . ALA A 1 96 ? 20.326 12.824 -16.686 1.00 35.19 96 ALA A N 1
ATOM 685 C CA . ALA A 1 96 ? 19.065 12.857 -17.403 1.00 35.19 96 ALA A CA 1
ATOM 686 C C . ALA A 1 96 ? 18.830 11.451 -17.937 1.00 35.19 96 ALA A C 1
ATOM 688 O O . ALA A 1 96 ? 19.657 10.938 -18.696 1.00 35.19 96 ALA A O 1
ATOM 689 N N . SER A 1 97 ? 17.775 10.802 -17.435 1.00 35.44 97 SER A N 1
ATOM 690 C CA . SER A 1 97 ? 17.449 9.441 -17.825 1.00 35.44 97 SER A CA 1
ATOM 691 C C . SER A 1 97 ? 17.380 9.462 -19.343 1.00 35.44 97 SER A C 1
ATOM 693 O O . SER A 1 97 ? 16.513 10.125 -19.920 1.00 35.44 97 SER A O 1
ATOM 695 N N . ALA A 1 98 ? 18.362 8.826 -19.988 1.00 31.47 98 ALA A N 1
ATOM 696 C CA . ALA A 1 98 ? 18.310 8.592 -21.416 1.00 31.47 98 ALA A CA 1
ATOM 697 C C . ALA A 1 98 ? 16.929 7.989 -21.704 1.00 31.47 98 ALA A C 1
ATOM 699 O O . ALA A 1 98 ? 16.442 7.225 -20.861 1.00 31.47 98 ALA A O 1
ATOM 700 N N . PRO A 1 99 ? 16.270 8.353 -22.821 1.00 28.91 99 PRO A N 1
ATOM 701 C CA . PRO A 1 99 ? 14.934 7.861 -23.122 1.00 28.91 99 PRO A CA 1
ATOM 702 C C . PRO A 1 99 ? 14.924 6.355 -22.893 1.00 28.91 99 PRO A C 1
ATOM 704 O O . PRO A 1 99 ? 15.722 5.635 -23.499 1.00 28.91 99 PRO A O 1
ATOM 707 N N . ALA A 1 100 ? 14.112 5.930 -21.920 1.00 34.50 100 ALA A N 1
ATOM 708 C CA . ALA A 1 100 ? 14.129 4.569 -21.429 1.00 34.50 100 ALA A CA 1
ATOM 709 C C . ALA A 1 100 ? 13.971 3.643 -22.633 1.00 34.50 100 ALA A C 1
ATOM 711 O O . ALA A 1 100 ? 12.985 3.731 -23.371 1.00 34.50 100 ALA A O 1
ATOM 712 N N . ALA A 1 101 ? 14.969 2.786 -22.849 1.00 33.09 101 ALA A N 1
ATOM 713 C CA . ALA A 1 101 ? 14.816 1.662 -23.753 1.00 33.09 101 ALA A CA 1
ATOM 714 C C . ALA A 1 101 ? 13.507 0.941 -23.381 1.00 33.09 101 ALA A C 1
ATOM 716 O O . ALA A 1 101 ? 13.187 0.871 -22.187 1.00 33.09 101 ALA A O 1
ATOM 717 N N . PRO A 1 102 ? 12.727 0.458 -24.367 1.00 33.69 102 PRO A N 1
ATOM 718 C CA . PRO A 1 102 ? 11.430 -0.155 -24.110 1.00 33.69 102 PRO A CA 1
ATOM 719 C C . PRO A 1 102 ? 11.577 -1.186 -22.993 1.00 33.69 102 PRO A C 1
ATOM 721 O O . PRO A 1 102 ? 12.443 -2.061 -23.057 1.00 33.69 102 PRO A O 1
ATOM 724 N N . ALA A 1 103 ? 10.791 -1.009 -21.926 1.00 40.53 103 ALA A N 1
ATOM 725 C CA . ALA A 1 103 ? 10.869 -1.864 -20.756 1.00 40.53 103 ALA A CA 1
ATOM 726 C C . ALA A 1 103 ? 10.726 -3.327 -21.207 1.00 40.53 103 ALA A C 1
ATOM 728 O O . ALA A 1 103 ? 9.802 -3.622 -21.966 1.00 40.53 103 ALA A O 1
ATOM 729 N N . PRO A 1 104 ? 11.608 -4.242 -20.768 1.00 42.72 104 PRO A N 1
ATOM 730 C CA . PRO A 1 104 ? 11.509 -5.638 -21.160 1.00 42.72 104 PRO A CA 1
ATOM 731 C C . PRO A 1 104 ? 10.132 -6.183 -20.772 1.00 42.72 104 PRO A C 1
ATOM 733 O O . PRO A 1 104 ? 9.666 -5.975 -19.643 1.00 42.72 104 PRO A O 1
ATOM 736 N N . ASP A 1 105 ? 9.506 -6.909 -21.700 1.00 54.31 105 ASP A N 1
ATOM 737 C CA . ASP A 1 105 ? 8.145 -7.457 -21.607 1.00 54.31 105 ASP A CA 1
ATOM 738 C C . ASP A 1 105 ? 7.874 -8.235 -20.300 1.00 54.31 105 ASP A C 1
ATOM 740 O O . ASP A 1 105 ? 6.731 -8.353 -19.849 1.00 54.31 105 ASP A O 1
ATOM 744 N N . GLY A 1 106 ? 8.929 -8.705 -19.625 1.00 61.25 106 GLY A N 1
ATOM 745 C CA . GLY A 1 106 ? 8.893 -9.387 -18.331 1.00 61.25 106 GLY A CA 1
ATOM 746 C C . GLY A 1 106 ? 8.290 -8.579 -17.171 1.00 61.25 106 GLY A C 1
ATOM 747 O O . GLY A 1 106 ? 7.520 -9.128 -16.388 1.00 61.25 106 GLY A O 1
ATOM 748 N N . ARG A 1 107 ? 8.574 -7.271 -17.038 1.00 68.81 107 ARG A N 1
ATOM 749 C CA . ARG A 1 107 ? 8.027 -6.485 -15.901 1.00 68.81 107 ARG A CA 1
ATOM 750 C C . ARG A 1 107 ? 6.535 -6.219 -16.060 1.00 68.81 107 ARG A C 1
ATOM 752 O O . ARG A 1 107 ? 5.781 -6.284 -15.089 1.00 68.81 107 ARG A O 1
ATOM 759 N N . ARG A 1 108 ? 6.110 -5.924 -17.290 1.00 77.81 108 ARG A N 1
ATOM 760 C CA . ARG A 1 108 ? 4.701 -5.692 -17.611 1.00 77.81 108 ARG A CA 1
ATOM 761 C C . ARG A 1 108 ? 3.900 -6.983 -17.495 1.00 77.81 108 ARG A C 1
ATOM 763 O O . ARG A 1 108 ? 2.847 -6.971 -16.867 1.00 77.81 108 ARG A O 1
ATOM 770 N N . SER A 1 109 ? 4.405 -8.089 -18.039 1.00 76.50 109 SER A N 1
ATOM 771 C CA . SER A 1 109 ? 3.755 -9.397 -17.898 1.00 76.50 109 SER A CA 1
ATOM 772 C C . SER A 1 109 ? 3.649 -9.827 -16.432 1.00 76.50 109 SER A C 1
ATOM 774 O O . SER A 1 109 ? 2.567 -10.214 -16.011 1.00 76.50 109 SER A O 1
ATOM 776 N N . TRP A 1 110 ? 4.695 -9.648 -15.618 1.00 83.00 110 TRP A N 1
ATOM 777 C CA . TRP A 1 110 ? 4.656 -9.911 -14.172 1.00 83.00 110 TRP A CA 1
ATOM 778 C C . TRP A 1 110 ? 3.558 -9.120 -13.437 1.00 83.00 110 TRP A C 1
ATOM 780 O O . TRP A 1 110 ? 2.767 -9.690 -12.683 1.00 83.00 110 TRP A O 1
ATOM 790 N N . TRP A 1 111 ? 3.467 -7.813 -13.698 1.00 84.88 111 TRP A N 1
ATOM 791 C CA . TRP A 1 111 ? 2.439 -6.935 -13.131 1.00 84.88 111 TRP A CA 1
ATOM 792 C C . TRP A 1 111 ? 1.023 -7.352 -13.556 1.00 84.88 111 TRP A C 1
ATOM 794 O O . TRP A 1 111 ? 0.133 -7.494 -12.715 1.00 84.88 111 TRP A O 1
ATOM 804 N N . LEU A 1 112 ? 0.819 -7.597 -14.855 1.00 87.50 112 LEU A N 1
ATOM 805 C CA . LEU A 1 112 ? -0.478 -7.985 -15.413 1.00 87.50 112 LEU A CA 1
ATOM 806 C C . LEU A 1 112 ? -0.949 -9.346 -14.895 1.00 87.50 112 LEU A C 1
ATOM 808 O O . LEU A 1 112 ? -2.110 -9.459 -14.496 1.00 87.50 112 LEU A O 1
ATOM 812 N N . THR A 1 113 ? -0.059 -10.342 -14.862 1.00 85.81 113 THR A N 1
ATOM 813 C CA . THR A 1 113 ? -0.346 -11.677 -14.322 1.00 85.81 113 THR A CA 1
ATOM 814 C C . THR A 1 113 ? -0.813 -11.565 -12.882 1.00 85.81 113 THR A C 1
ATOM 816 O O . THR A 1 113 ? -1.894 -12.050 -12.546 1.00 85.81 113 THR A O 1
ATOM 819 N N . ARG A 1 114 ? -0.079 -10.825 -12.041 1.00 90.25 114 ARG A N 1
ATOM 820 C CA . ARG A 1 114 ? -0.473 -10.696 -10.641 1.00 90.25 114 ARG A CA 1
ATOM 821 C C . ARG A 1 114 ? -1.782 -9.931 -10.459 1.00 90.25 114 ARG A C 1
ATOM 823 O O . ARG A 1 114 ? -2.594 -10.327 -9.628 1.00 90.25 114 ARG A O 1
ATOM 830 N N . ILE A 1 115 ? -2.041 -8.875 -11.237 1.00 92.44 115 ILE A N 1
ATOM 831 C CA . ILE A 1 115 ? -3.337 -8.175 -11.179 1.00 92.44 115 ILE A CA 1
ATOM 832 C C . ILE A 1 115 ? -4.483 -9.119 -11.538 1.00 92.44 115 ILE A C 1
ATOM 834 O O . ILE A 1 115 ? -5.514 -9.108 -10.861 1.00 92.44 115 ILE A O 1
ATOM 838 N N . ALA A 1 116 ? -4.325 -9.926 -12.588 1.00 89.56 116 ALA A N 1
ATOM 839 C CA . ALA A 1 116 ? -5.344 -10.885 -13.002 1.00 89.56 116 ALA A CA 1
ATOM 840 C C . ALA A 1 116 ? -5.643 -11.903 -11.889 1.00 89.56 116 ALA A C 1
ATOM 842 O O . ALA A 1 116 ? -6.814 -12.145 -11.592 1.00 89.56 116 ALA A O 1
ATOM 843 N N . GLU A 1 117 ? -4.605 -12.410 -11.218 1.00 89.00 117 GLU A N 1
ATOM 844 C CA . GLU A 1 117 ? -4.731 -13.313 -10.069 1.00 89.00 117 GLU A CA 1
ATOM 845 C C . GLU A 1 117 ? -5.501 -12.666 -8.909 1.00 89.00 117 GLU A C 1
ATOM 847 O O . GLU A 1 117 ? -6.523 -13.194 -8.468 1.00 89.00 117 GLU A O 1
ATOM 852 N N . ILE A 1 118 ? -5.060 -11.496 -8.429 1.00 93.12 118 ILE A N 1
ATOM 853 C CA . ILE A 1 118 ? -5.638 -10.881 -7.221 1.00 93.12 118 ILE A CA 1
ATOM 854 C C . ILE A 1 118 ? -7.049 -10.338 -7.450 1.00 93.12 118 ILE A C 1
ATOM 856 O O . ILE A 1 118 ? -7.844 -10.278 -6.512 1.00 93.12 118 ILE A O 1
ATOM 860 N N . THR A 1 119 ? -7.388 -9.977 -8.689 1.00 92.19 119 THR A N 1
ATOM 861 C CA . THR A 1 119 ? -8.737 -9.518 -9.058 1.00 92.19 119 THR A CA 1
ATOM 862 C C . THR A 1 119 ? -9.663 -10.653 -9.506 1.00 92.19 119 THR A C 1
ATOM 864 O O . THR A 1 119 ? -10.854 -10.399 -9.694 1.00 92.19 119 THR A O 1
ATOM 867 N N . LYS A 1 120 ? -9.148 -11.891 -9.636 1.00 88.06 120 LYS A N 1
ATOM 868 C CA . LYS A 1 120 ? -9.827 -13.056 -10.238 1.00 88.06 120 LYS A CA 1
ATOM 869 C C . LYS A 1 120 ? -10.499 -12.698 -11.566 1.00 88.06 120 LYS A C 1
ATOM 871 O O . LYS A 1 120 ? -11.716 -12.799 -11.713 1.00 88.06 120 LYS A O 1
ATOM 876 N N . ALA A 1 121 ? -9.702 -12.209 -12.510 1.00 75.81 121 ALA A N 1
ATOM 877 C CA . ALA A 1 121 ? -10.177 -11.909 -13.852 1.00 75.81 121 ALA A CA 1
ATOM 878 C C . ALA A 1 121 ? -10.563 -13.199 -14.598 1.00 75.81 121 ALA A C 1
ATOM 880 O O . ALA A 1 121 ? -9.711 -14.061 -14.789 1.00 75.81 121 ALA A O 1
ATOM 881 N N . ASP A 1 122 ? -11.810 -13.307 -15.068 1.00 62.69 122 ASP A N 1
ATOM 882 C CA . ASP A 1 122 ? -12.192 -14.366 -16.012 1.00 62.69 122 ASP A CA 1
ATOM 883 C C . ASP A 1 122 ? -11.484 -14.164 -17.365 1.00 62.69 122 ASP A C 1
ATOM 885 O O . ASP A 1 122 ? -11.238 -13.024 -17.776 1.00 62.69 122 ASP A O 1
ATOM 889 N N . GLU A 1 123 ? -11.215 -15.253 -18.096 1.00 50.94 123 GLU A N 1
ATOM 890 C CA . GLU A 1 123 ? -10.509 -15.241 -19.393 1.00 50.94 123 GLU A CA 1
ATOM 891 C C . GLU A 1 123 ? -11.128 -14.259 -20.410 1.00 50.94 123 GLU A C 1
ATOM 893 O O . GLU A 1 123 ? -10.411 -13.591 -21.152 1.00 50.94 123 GLU A O 1
ATOM 898 N N . GLY A 1 124 ? -12.456 -14.073 -20.392 1.00 49.72 124 GLY A N 1
ATOM 899 C CA . GLY A 1 124 ? -13.165 -13.118 -21.260 1.00 49.72 124 GLY A CA 1
ATOM 900 C C . GLY A 1 124 ? -13.002 -11.637 -20.880 1.00 49.72 124 GLY A C 1
ATOM 901 O O . GLY A 1 124 ? -13.317 -10.752 -21.672 1.00 49.72 124 GLY A O 1
ATOM 902 N N . GLN A 1 125 ? -12.500 -11.350 -19.679 1.00 51.75 125 GLN A N 1
ATOM 903 C CA . GLN A 1 125 ? -12.259 -10.002 -19.159 1.00 51.75 125 GLN A CA 1
ATOM 904 C C . GLN A 1 125 ? -10.760 -9.658 -19.083 1.00 51.75 125 GLN A C 1
ATOM 906 O O . GLN A 1 125 ? -10.395 -8.544 -18.709 1.00 51.75 125 GLN A O 1
ATOM 911 N N . ALA A 1 126 ? -9.894 -10.607 -19.444 1.00 49.56 126 ALA A N 1
ATOM 912 C CA . ALA A 1 126 ? -8.440 -10.496 -19.419 1.00 49.56 126 ALA A CA 1
ATOM 913 C C . ALA A 1 126 ? -7.853 -9.777 -20.645 1.00 49.56 126 ALA A C 1
ATOM 915 O O . ALA A 1 126 ? -6.648 -9.864 -20.882 1.00 49.56 126 ALA A O 1
ATOM 916 N N . LYS A 1 127 ? -8.668 -9.045 -21.422 1.00 53.47 127 LYS A N 1
ATOM 917 C CA . LYS A 1 127 ? -8.148 -8.129 -22.444 1.00 53.47 127 LYS A CA 1
ATOM 918 C C . LYS A 1 127 ? -7.432 -6.986 -21.720 1.00 53.47 127 LYS A C 1
ATOM 920 O O . LYS A 1 127 ? -8.035 -5.967 -21.386 1.00 53.47 127 LYS A O 1
ATOM 925 N N . ALA A 1 128 ? -6.164 -7.223 -21.387 1.00 57.59 128 ALA A N 1
ATOM 926 C CA . ALA A 1 128 ? -5.287 -6.241 -20.779 1.00 57.59 128 ALA A CA 1
ATOM 927 C C . ALA A 1 128 ? -5.305 -4.979 -21.643 1.00 57.59 128 ALA A C 1
ATOM 929 O O . ALA A 1 128 ? -5.411 -5.061 -22.869 1.00 57.59 128 ALA A O 1
ATOM 930 N N . ALA A 1 129 ? -5.221 -3.810 -21.010 1.00 59.38 129 ALA A N 1
ATOM 931 C CA . ALA A 1 129 ? -5.035 -2.575 -21.753 1.00 59.38 129 ALA A CA 1
ATOM 932 C C . ALA A 1 129 ? -3.789 -2.729 -22.645 1.00 59.38 129 ALA A C 1
ATOM 934 O O . ALA A 1 129 ? -2.686 -2.934 -22.133 1.00 59.38 129 ALA A O 1
ATOM 935 N N . GLU A 1 130 ? -3.980 -2.681 -23.967 1.00 57.91 130 GLU A N 1
ATOM 936 C CA . GLU A 1 130 ? -2.893 -2.800 -24.950 1.00 57.91 130 GLU A CA 1
ATOM 937 C C . GLU A 1 130 ? -1.879 -1.655 -24.763 1.00 57.91 130 GLU A C 1
ATOM 939 O O . GLU A 1 130 ? -0.668 -1.860 -24.855 1.00 57.91 130 GLU A O 1
ATOM 944 N N . GLU A 1 131 ? -2.337 -0.487 -24.308 1.00 65.81 131 GLU A N 1
ATOM 945 C CA . GLU A 1 131 ? -1.507 0.696 -24.068 1.00 65.81 131 GLU A CA 1
ATOM 946 C C . GLU A 1 131 ? -1.303 0.992 -22.571 1.00 65.81 131 GLU A C 1
ATOM 948 O O . GLU A 1 131 ? -2.259 1.038 -21.791 1.00 65.81 131 GLU A O 1
ATOM 953 N N . ILE A 1 132 ? -0.042 1.232 -22.179 1.00 71.06 132 ILE A N 1
ATOM 954 C CA . ILE A 1 132 ? 0.300 1.811 -20.870 1.00 71.06 132 ILE A CA 1
ATOM 955 C C . ILE A 1 132 ? -0.085 3.285 -20.890 1.00 71.06 132 ILE A C 1
ATOM 957 O O . ILE A 1 132 ? 0.366 4.054 -21.743 1.00 71.06 132 ILE A O 1
ATOM 961 N N . ARG A 1 133 ? -0.870 3.700 -19.899 1.00 75.00 133 ARG A N 1
ATOM 962 C CA . ARG A 1 133 ? -1.113 5.110 -19.626 1.00 75.00 133 ARG A CA 1
ATOM 963 C C . ARG A 1 133 ? 0.021 5.653 -18.771 1.00 75.00 133 ARG A C 1
ATOM 965 O O . ARG A 1 133 ? 0.247 5.198 -17.653 1.00 75.00 133 ARG A O 1
ATOM 972 N N . HIS A 1 134 ? 0.681 6.683 -19.282 1.00 68.94 134 HIS A N 1
ATOM 973 C CA . HIS A 1 134 ? 1.584 7.497 -18.482 1.00 68.94 134 HIS A CA 1
ATOM 974 C C . HIS A 1 134 ? 0.718 8.428 -17.636 1.00 68.94 134 HIS A C 1
ATOM 976 O O . HIS A 1 134 ? 0.074 9.343 -18.144 1.00 68.94 134 HIS A O 1
ATOM 982 N N . THR A 1 135 ? 0.590 8.113 -16.353 1.00 74.12 135 THR A N 1
ATOM 983 C CA . THR A 1 135 ? -0.179 8.902 -15.389 1.00 74.12 135 THR A CA 1
ATOM 984 C C . THR A 1 135 ? 0.687 9.123 -14.165 1.00 74.12 135 THR A C 1
ATOM 986 O O . THR A 1 135 ? 1.296 8.185 -13.657 1.00 74.12 135 THR A O 1
ATOM 989 N N . GLU A 1 136 ? 0.731 10.367 -13.699 1.00 81.94 136 GLU A N 1
ATOM 990 C CA . GLU A 1 136 ? 1.435 10.732 -12.475 1.00 81.94 136 GLU A CA 1
ATOM 991 C C . GLU A 1 136 ? 0.865 9.988 -11.256 1.00 81.94 136 GLU A C 1
ATOM 993 O O . GLU A 1 136 ? -0.322 9.646 -11.200 1.00 81.94 136 GLU A O 1
ATOM 998 N N . LEU A 1 137 ? 1.714 9.767 -10.250 1.00 80.38 137 LEU A N 1
ATOM 999 C CA . LEU A 1 137 ? 1.399 8.921 -9.096 1.00 80.38 137 LEU A CA 1
ATOM 1000 C C . LEU A 1 137 ? 0.150 9.386 -8.322 1.00 80.38 137 LEU A C 1
ATOM 1002 O O . LEU A 1 137 ? -0.716 8.572 -7.998 1.00 80.38 137 LEU A O 1
ATOM 1006 N N . THR A 1 138 ? 0.040 10.689 -8.043 1.00 83.31 138 THR A N 1
ATOM 1007 C CA . THR A 1 138 ? -1.077 11.255 -7.267 1.00 83.31 138 THR A CA 1
ATOM 1008 C C . THR A 1 138 ? -2.411 11.198 -8.028 1.00 83.31 138 THR A C 1
ATOM 1010 O O . THR A 1 138 ? -3.360 10.632 -7.481 1.00 83.31 138 THR A O 1
ATOM 1013 N N . PRO A 1 139 ? -2.514 11.662 -9.294 1.00 89.19 139 PRO A N 1
ATOM 1014 C CA . PRO A 1 139 ? -3.738 11.502 -10.087 1.00 89.19 139 PRO A CA 1
ATOM 1015 C C . PRO A 1 139 ? -4.181 10.045 -10.264 1.00 89.19 139 PRO A C 1
ATOM 1017 O O . PRO A 1 139 ? -5.379 9.753 -10.230 1.00 89.19 139 PRO A O 1
ATOM 1020 N N . LEU A 1 140 ? -3.231 9.116 -10.429 1.00 91.31 140 LEU A N 1
ATOM 1021 C CA . LEU A 1 140 ? -3.530 7.686 -10.488 1.00 91.31 140 LEU A CA 1
ATOM 1022 C C . LEU A 1 140 ? -4.160 7.205 -9.176 1.00 91.31 140 LEU A C 1
ATOM 1024 O O . LEU A 1 140 ? -5.208 6.556 -9.191 1.00 91.31 140 LEU A O 1
ATOM 1028 N N . PHE A 1 141 ? -3.538 7.536 -8.044 1.00 91.62 141 PHE A N 1
ATOM 1029 C CA . PHE A 1 141 ? -4.034 7.168 -6.723 1.00 91.62 141 PHE A CA 1
ATOM 1030 C C . PHE A 1 141 ? -5.460 7.688 -6.481 1.00 91.62 141 PHE A C 1
ATOM 1032 O O . PHE A 1 141 ? -6.350 6.907 -6.138 1.00 91.62 141 PHE A O 1
ATOM 1039 N N . GLU A 1 142 ? -5.711 8.976 -6.723 1.00 93.31 142 GLU A N 1
ATOM 1040 C CA . GLU A 1 142 ? -7.033 9.592 -6.552 1.00 93.31 142 GLU A CA 1
ATOM 1041 C C . GLU A 1 142 ? -8.100 8.917 -7.420 1.00 93.31 142 GLU A C 1
ATOM 1043 O O . GLU A 1 142 ? -9.214 8.630 -6.964 1.00 93.31 142 GLU A O 1
ATOM 1048 N N . LYS A 1 143 ? -7.750 8.605 -8.673 1.00 95.62 143 LYS A N 1
ATOM 1049 C CA . LYS A 1 143 ? -8.630 7.895 -9.600 1.00 95.62 143 LYS A CA 1
ATOM 1050 C C . LYS A 1 143 ? -8.962 6.493 -9.093 1.00 95.62 143 LYS A C 1
ATOM 1052 O O . LYS A 1 143 ? -10.139 6.129 -9.065 1.00 95.62 143 LYS A O 1
ATOM 1057 N N . LEU A 1 144 ? -7.966 5.727 -8.648 1.00 96.56 144 LEU A N 1
ATOM 1058 C CA . LEU A 1 144 ? -8.161 4.384 -8.094 1.00 96.56 144 LEU A CA 1
ATOM 1059 C C . LEU A 1 144 ? -9.043 4.406 -6.839 1.00 96.56 144 LEU A C 1
ATOM 1061 O O . LEU A 1 144 ? -9.965 3.596 -6.735 1.00 96.56 144 LEU A O 1
ATOM 1065 N N . VAL A 1 145 ? -8.830 5.362 -5.929 1.00 96.50 145 VAL A N 1
ATOM 1066 C CA . VAL A 1 145 ? -9.678 5.553 -4.739 1.00 96.50 145 VAL A CA 1
ATOM 1067 C C . VAL A 1 145 ? -11.117 5.878 -5.139 1.00 96.50 145 VAL A C 1
ATOM 1069 O O . VAL A 1 145 ? -12.051 5.287 -4.596 1.00 96.50 145 VAL A O 1
ATOM 1072 N N . LYS A 1 146 ? -11.325 6.768 -6.117 1.00 96.19 146 LYS A N 1
ATOM 1073 C CA . LYS A 1 146 ? -12.664 7.134 -6.604 1.00 96.19 146 LYS A CA 1
ATOM 1074 C C . LYS A 1 146 ? -13.396 5.942 -7.221 1.00 96.19 146 LYS A C 1
ATOM 1076 O O . LYS A 1 146 ? -14.575 5.733 -6.933 1.00 96.19 146 LYS A O 1
ATOM 1081 N N . ILE A 1 147 ? -12.708 5.139 -8.031 1.00 96.19 147 ILE A N 1
ATOM 1082 C CA . ILE A 1 147 ? -13.280 3.921 -8.620 1.00 96.19 147 ILE A CA 1
ATOM 1083 C C . ILE A 1 147 ? -13.624 2.906 -7.517 1.00 96.19 147 ILE A C 1
ATOM 1085 O O . ILE A 1 147 ? -14.737 2.373 -7.486 1.00 96.19 147 ILE A O 1
ATOM 1089 N N . ALA A 1 148 ? -12.709 2.694 -6.564 1.00 96.12 148 ALA A N 1
ATOM 1090 C CA . ALA A 1 148 ? -12.929 1.808 -5.424 1.00 96.12 148 ALA A CA 1
ATOM 1091 C C . ALA A 1 148 ? -14.114 2.265 -4.555 1.00 96.12 148 ALA A C 1
ATOM 1093 O O . ALA A 1 148 ? -14.926 1.449 -4.109 1.00 96.12 148 ALA A O 1
ATOM 1094 N N . ALA A 1 149 ? -14.278 3.576 -4.362 1.00 93.06 149 ALA A N 1
ATOM 1095 C CA . ALA A 1 149 ? -15.430 4.161 -3.686 1.00 93.06 149 ALA A CA 1
ATOM 1096 C C . ALA A 1 149 ? -16.739 3.906 -4.458 1.00 93.06 149 ALA A C 1
ATOM 1098 O O . ALA A 1 149 ? -17.736 3.515 -3.842 1.00 93.06 149 ALA A O 1
ATOM 1099 N N . GLY A 1 150 ? -16.712 4.030 -5.789 1.00 92.88 150 GLY A N 1
ATOM 1100 C CA . GLY A 1 150 ? -17.841 3.757 -6.683 1.00 92.88 150 GLY A CA 1
ATOM 1101 C C . GLY A 1 150 ? -18.260 2.284 -6.762 1.00 92.88 150 GLY A C 1
ATOM 1102 O O . GLY A 1 150 ? -19.405 1.998 -7.094 1.00 92.88 150 GLY A O 1
ATOM 1103 N N . GLY A 1 151 ? -17.384 1.343 -6.393 1.00 92.69 151 GLY A N 1
ATOM 1104 C CA . GLY A 1 151 ? -17.705 -0.090 -6.391 1.00 92.69 151 GLY A CA 1
ATOM 1105 C C . GLY A 1 151 ? -17.510 -0.799 -7.736 1.00 92.69 151 GLY A C 1
ATOM 1106 O O . GLY A 1 151 ? -17.886 -1.964 -7.847 1.00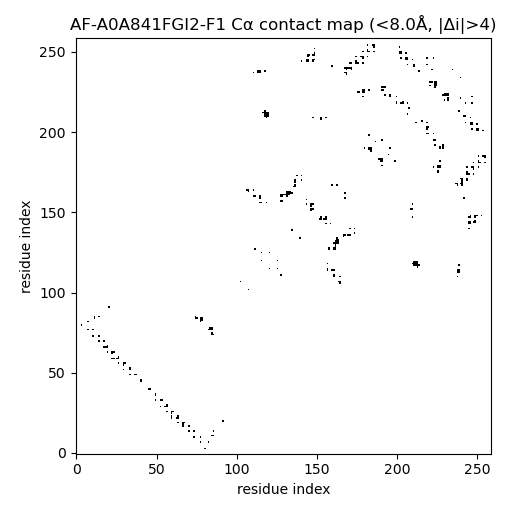 92.69 151 GLY A O 1
ATOM 1107 N N . ASP A 1 152 ? -16.911 -0.134 -8.726 1.00 93.50 152 ASP A N 1
ATOM 1108 C CA . ASP A 1 152 ? -16.636 -0.709 -10.046 1.00 93.50 152 ASP A CA 1
ATOM 1109 C C . ASP A 1 152 ? -15.277 -1.430 -10.054 1.00 93.50 152 ASP A C 1
ATOM 1111 O O . ASP A 1 152 ? -14.220 -0.849 -10.315 1.00 93.50 152 ASP A O 1
ATOM 1115 N N . ARG A 1 153 ? -15.307 -2.726 -9.734 1.00 93.25 153 ARG A N 1
ATOM 1116 C CA . ARG A 1 153 ? -14.118 -3.590 -9.726 1.00 93.25 153 ARG A CA 1
ATOM 1117 C C . ARG A 1 153 ? -13.472 -3.709 -11.104 1.00 93.25 153 ARG A C 1
ATOM 1119 O O . ARG A 1 153 ? -12.248 -3.759 -11.206 1.00 93.25 153 ARG A O 1
ATOM 1126 N N . ASP A 1 154 ? -14.273 -3.754 -12.162 1.00 91.38 154 ASP A N 1
ATOM 1127 C CA . ASP A 1 154 ? -13.768 -3.986 -13.512 1.00 91.38 154 ASP A CA 1
ATOM 1128 C C . ASP A 1 154 ? -13.043 -2.760 -14.048 1.00 91.38 154 ASP A C 1
ATOM 1130 O O . ASP A 1 154 ? -12.004 -2.881 -14.698 1.00 91.38 154 ASP A O 1
ATOM 1134 N N . LEU A 1 155 ? -13.548 -1.566 -13.747 1.00 92.19 155 LEU A N 1
ATOM 1135 C CA . LEU A 1 155 ? -12.841 -0.323 -14.016 1.00 92.19 155 LEU A CA 1
ATOM 1136 C C . LEU A 1 155 ? -11.565 -0.203 -13.175 1.00 92.19 155 LEU A C 1
ATOM 1138 O O . LEU A 1 155 ? -10.540 0.216 -13.706 1.00 92.19 155 LEU A O 1
ATOM 1142 N N . PHE A 1 156 ? -11.590 -0.624 -11.907 1.00 94.81 156 PHE A N 1
ATOM 1143 C CA . PHE A 1 156 ? -10.411 -0.582 -11.033 1.00 94.81 156 PHE A CA 1
ATOM 1144 C C . PHE A 1 156 ? -9.286 -1.471 -11.561 1.00 94.81 156 PHE A C 1
ATOM 1146 O O . PHE A 1 156 ? -8.151 -1.027 -11.719 1.00 94.81 156 PHE A O 1
ATOM 1153 N N . ARG A 1 157 ? -9.624 -2.713 -11.917 1.00 93.19 157 ARG A N 1
ATOM 1154 C CA . ARG A 1 157 ? -8.700 -3.655 -12.550 1.00 93.19 157 ARG A CA 1
ATOM 1155 C C . ARG A 1 157 ? -8.140 -3.101 -13.858 1.00 93.19 157 ARG A C 1
ATOM 1157 O O . ARG A 1 157 ? -6.930 -3.137 -14.045 1.00 93.19 157 ARG A O 1
ATOM 1164 N N . ARG A 1 158 ? -8.994 -2.583 -14.750 1.00 91.62 158 ARG A N 1
ATOM 1165 C CA . ARG A 1 158 ? -8.553 -2.002 -16.031 1.00 91.62 158 ARG A CA 1
ATOM 1166 C C . ARG A 1 158 ? -7.599 -0.830 -15.828 1.00 91.62 158 ARG A C 1
ATOM 1168 O O . ARG A 1 158 ? -6.662 -0.670 -16.603 1.00 91.62 158 ARG A O 1
ATOM 1175 N N . GLU A 1 159 ? -7.821 -0.022 -14.795 1.00 93.50 159 GLU A N 1
ATOM 1176 C CA . GLU A 1 159 ? -6.925 1.083 -14.464 1.00 93.50 159 GLU A CA 1
ATOM 1177 C C . GLU A 1 159 ? -5.566 0.586 -13.960 1.00 93.50 159 GLU A C 1
ATOM 1179 O O . GLU A 1 159 ? -4.535 1.055 -14.437 1.00 93.50 159 GLU A O 1
ATOM 1184 N N . LEU A 1 160 ? -5.549 -0.419 -13.079 1.00 92.94 160 LEU A N 1
ATOM 1185 C CA . LEU A 1 160 ? -4.307 -1.057 -12.637 1.00 92.94 160 LEU A CA 1
ATOM 1186 C C . LEU A 1 160 ? -3.557 -1.733 -13.794 1.00 92.94 160 LEU A C 1
ATOM 1188 O O . LEU A 1 160 ? -2.341 -1.617 -13.883 1.00 92.94 160 LEU A O 1
ATOM 1192 N N . GLN A 1 161 ? -4.256 -2.401 -14.714 1.00 91.56 161 GLN A N 1
ATOM 1193 C CA . GLN A 1 161 ? -3.636 -3.032 -15.887 1.00 91.56 161 GLN A CA 1
ATOM 1194 C C . GLN A 1 161 ? -3.035 -2.014 -16.863 1.00 91.56 161 GLN A C 1
ATOM 1196 O O . GLN A 1 161 ? -2.035 -2.307 -17.511 1.00 91.56 161 GLN A O 1
ATOM 1201 N N . ALA A 1 162 ? -3.635 -0.827 -16.972 1.00 89.56 162 ALA A N 1
ATOM 1202 C CA . ALA A 1 162 ? -3.125 0.260 -17.805 1.00 89.56 162 ALA A CA 1
ATOM 1203 C C . ALA A 1 162 ? -1.990 1.056 -17.137 1.00 89.56 162 ALA A C 1
ATOM 1205 O O . ALA A 1 162 ? -1.408 1.928 -17.777 1.00 89.56 162 ALA A O 1
ATOM 1206 N N . THR A 1 163 ? -1.697 0.797 -15.863 1.00 88.94 163 THR A N 1
ATOM 1207 C CA . THR A 1 163 ? -0.661 1.498 -15.101 1.00 88.94 163 THR A CA 1
ATOM 1208 C C . THR A 1 163 ? 0.721 0.948 -15.442 1.00 88.94 163 THR A C 1
ATOM 1210 O O . THR A 1 163 ? 0.911 -0.267 -15.496 1.00 88.94 163 THR A O 1
ATOM 1213 N N . ASP A 1 164 ? 1.702 1.837 -15.615 1.00 83.19 164 ASP A N 1
ATOM 1214 C CA . ASP A 1 164 ? 3.107 1.432 -15.674 1.00 83.19 164 ASP A CA 1
ATOM 1215 C C . ASP A 1 164 ? 3.524 0.784 -14.335 1.00 83.19 164 ASP A C 1
ATOM 1217 O O . ASP A 1 164 ? 3.368 1.424 -13.285 1.00 83.19 164 ASP A O 1
ATOM 1221 N N . PRO A 1 165 ? 4.082 -0.444 -14.328 1.00 82.88 165 PRO A N 1
ATOM 1222 C CA . PRO A 1 165 ? 4.524 -1.107 -13.103 1.00 82.88 165 PRO A CA 1
ATOM 1223 C C . PRO A 1 165 ? 5.424 -0.239 -12.211 1.00 82.88 165 PRO A C 1
ATOM 1225 O O . PRO A 1 165 ? 5.291 -0.295 -10.991 1.00 82.88 165 PRO A O 1
ATOM 1228 N N . ALA A 1 166 ? 6.299 0.594 -12.787 1.00 79.69 166 ALA A N 1
ATOM 1229 C CA . ALA A 1 166 ? 7.200 1.474 -12.040 1.00 79.69 166 ALA A CA 1
ATOM 1230 C C . ALA A 1 166 ? 6.458 2.576 -11.263 1.00 79.69 166 ALA A C 1
ATOM 1232 O O . ALA A 1 166 ? 6.904 2.994 -10.193 1.00 79.69 166 ALA A O 1
ATOM 1233 N N . VAL A 1 167 ? 5.307 3.028 -11.765 1.00 80.81 167 VAL A N 1
ATOM 1234 C CA . VAL A 1 167 ? 4.427 3.966 -11.053 1.00 80.81 167 VAL A CA 1
ATOM 1235 C C . VAL A 1 167 ? 3.569 3.211 -10.041 1.00 80.81 167 VAL A C 1
ATOM 1237 O O . VAL A 1 167 ? 3.449 3.629 -8.890 1.00 80.81 167 VAL A O 1
ATOM 1240 N N . GLY A 1 168 ? 3.015 2.065 -10.442 1.00 81.94 168 GLY A N 1
ATOM 1241 C CA . GLY A 1 168 ? 2.130 1.255 -9.612 1.00 81.94 168 GLY A CA 1
ATOM 1242 C C . GLY A 1 168 ? 2.766 0.822 -8.289 1.00 81.94 168 GLY A C 1
ATOM 1243 O O . GLY A 1 168 ? 2.155 0.986 -7.234 1.00 81.94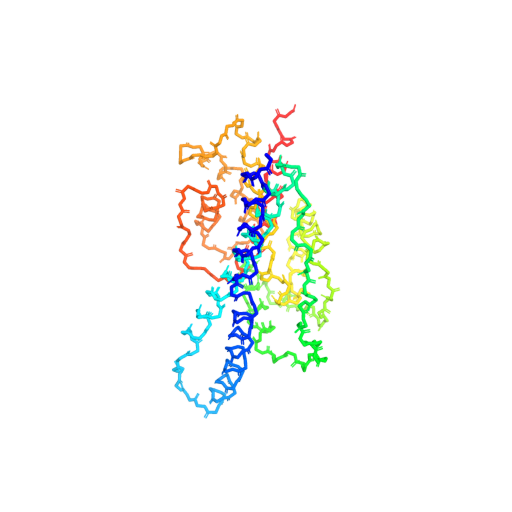 168 GLY A O 1
ATOM 1244 N N . ILE A 1 169 ? 4.025 0.368 -8.307 1.00 82.94 169 ILE A N 1
ATOM 1245 C CA . ILE A 1 169 ? 4.749 -0.030 -7.083 1.00 82.94 169 ILE A CA 1
ATOM 1246 C C . ILE A 1 169 ? 4.970 1.121 -6.090 1.00 82.94 169 ILE A C 1
ATOM 1248 O O . ILE A 1 169 ? 5.275 0.865 -4.927 1.00 82.94 169 ILE A O 1
ATOM 1252 N N . ARG A 1 170 ? 4.813 2.382 -6.519 1.00 80.81 170 ARG A N 1
ATOM 1253 C CA . ARG A 1 170 ? 4.983 3.574 -5.674 1.00 80.81 170 ARG A CA 1
ATOM 1254 C C . ARG A 1 170 ? 3.687 4.023 -4.998 1.00 80.81 170 ARG A C 1
ATOM 1256 O O . ARG A 1 170 ? 3.753 4.833 -4.076 1.00 80.81 170 ARG A O 1
ATOM 1263 N N . LEU A 1 171 ? 2.524 3.484 -5.385 1.00 82.44 171 LEU A N 1
ATOM 1264 C CA . LEU A 1 171 ? 1.227 3.783 -4.750 1.00 82.44 171 LEU A CA 1
ATOM 1265 C C . LEU A 1 171 ? 1.233 3.667 -3.211 1.00 82.44 171 LEU A C 1
ATOM 1267 O O . LEU A 1 171 ? 0.670 4.552 -2.559 1.00 82.44 171 LEU A O 1
ATOM 1271 N N . PRO A 1 172 ? 1.905 2.665 -2.606 1.00 84.31 172 PRO A N 1
ATOM 1272 C CA . PRO A 1 172 ? 2.033 2.530 -1.155 1.00 84.31 172 PRO A CA 1
ATOM 1273 C C . PRO A 1 172 ? 2.540 3.784 -0.425 1.00 84.31 172 PRO A C 1
ATOM 1275 O O . PRO A 1 172 ? 2.132 4.049 0.707 1.00 84.31 172 PRO A O 1
ATOM 1278 N N . ALA A 1 173 ? 3.392 4.587 -1.075 1.00 79.44 173 ALA A N 1
ATOM 1279 C CA . ALA A 1 173 ? 3.938 5.815 -0.496 1.00 79.44 173 ALA A CA 1
ATOM 1280 C C . ALA A 1 173 ? 2.851 6.861 -0.191 1.00 79.44 173 ALA A C 1
ATOM 1282 O O . ALA A 1 173 ? 2.984 7.624 0.762 1.00 79.44 173 ALA A O 1
ATOM 1283 N N . LEU A 1 174 ? 1.760 6.871 -0.966 1.00 78.56 174 LEU A N 1
ATOM 1284 C CA . LEU A 1 174 ? 0.617 7.759 -0.745 1.00 78.56 174 LEU A CA 1
ATOM 1285 C C . LEU A 1 174 ? -0.449 7.121 0.152 1.00 78.56 174 LEU A C 1
ATOM 1287 O O . LEU A 1 174 ? -1.106 7.813 0.930 1.00 78.56 174 LEU A O 1
ATOM 1291 N N . THR A 1 175 ? -0.638 5.803 0.060 1.00 83.25 175 THR A N 1
ATOM 1292 C CA . THR A 1 175 ? -1.770 5.130 0.708 1.00 83.25 175 THR A CA 1
ATOM 1293 C C . THR A 1 175 ? -1.569 4.958 2.210 1.00 83.25 175 THR A C 1
ATOM 1295 O O . THR A 1 175 ? -2.512 5.150 2.977 1.00 83.25 175 THR A O 1
ATOM 1298 N N . TRP A 1 176 ? -0.362 4.598 2.662 1.00 83.00 176 TRP A N 1
ATOM 1299 C CA . TRP A 1 176 ? -0.144 4.217 4.064 1.00 83.00 176 TRP A CA 1
ATOM 1300 C C . TRP A 1 176 ? -0.274 5.365 5.065 1.00 83.00 176 TRP A C 1
ATOM 1302 O O . TRP A 1 176 ? -0.993 5.185 6.055 1.00 83.00 176 TRP A O 1
ATOM 1312 N N . PRO A 1 177 ? 0.310 6.555 4.822 1.00 80.25 177 PRO A N 1
ATOM 1313 C CA . PRO A 1 177 ? 0.080 7.701 5.696 1.00 80.25 177 PRO A CA 1
ATOM 1314 C C . PRO A 1 177 ? -1.410 8.061 5.792 1.00 80.25 177 PRO A C 1
ATOM 1316 O O . PRO A 1 177 ? -1.915 8.311 6.887 1.00 80.25 177 PRO A O 1
ATOM 1319 N N . GLN A 1 178 ? -2.142 8.007 4.672 1.00 85.12 178 GLN A N 1
ATOM 1320 C CA . GLN A 1 178 ? -3.576 8.312 4.647 1.00 85.12 178 GLN A CA 1
ATOM 1321 C C . GLN A 1 178 ? -4.413 7.296 5.422 1.00 85.12 178 GLN A C 1
ATOM 1323 O O . GLN A 1 178 ? -5.325 7.680 6.152 1.00 85.12 178 GLN A O 1
ATOM 1328 N N . ILE A 1 179 ? -4.095 6.005 5.312 1.00 87.75 179 ILE A N 1
ATOM 1329 C CA . ILE A 1 179 ? -4.787 4.948 6.060 1.00 87.75 179 ILE A CA 1
ATOM 1330 C C . ILE A 1 179 ? -4.656 5.174 7.561 1.00 87.75 179 ILE A C 1
ATOM 1332 O O . ILE A 1 179 ? -5.646 5.043 8.276 1.00 87.75 179 ILE A O 1
ATOM 1336 N N . ARG A 1 180 ? -3.474 5.573 8.042 1.00 85.00 180 ARG A N 1
ATOM 1337 C CA . ARG A 1 180 ? -3.261 5.868 9.462 1.00 85.00 180 ARG A CA 1
ATOM 1338 C C . ARG A 1 180 ? -4.089 7.063 9.937 1.00 85.00 180 ARG A C 1
ATOM 1340 O O . ARG A 1 180 ? -4.697 6.986 11.007 1.00 85.00 180 ARG A O 1
ATOM 1347 N N . VAL A 1 181 ? -4.131 8.144 9.156 1.00 87.56 181 VAL A N 1
ATOM 1348 C CA . VAL A 1 181 ? -4.945 9.334 9.467 1.00 87.56 181 VAL A CA 1
ATOM 1349 C C . VAL A 1 181 ? -6.426 8.960 9.525 1.00 87.56 181 VAL A C 1
ATOM 1351 O O . VAL A 1 181 ? -7.067 9.156 10.554 1.00 87.56 181 VAL A O 1
ATOM 1354 N N . LEU A 1 182 ? -6.946 8.314 8.481 1.00 90.44 182 LEU A N 1
ATOM 1355 C CA . LEU A 1 182 ? -8.352 7.912 8.399 1.00 90.44 182 LEU A CA 1
ATOM 1356 C C . LEU A 1 182 ? -8.743 6.890 9.475 1.00 90.44 182 LEU A C 1
ATOM 1358 O O . LEU A 1 182 ? -9.855 6.934 9.994 1.00 90.44 182 LEU A O 1
ATOM 1362 N N . ALA A 1 183 ? -7.842 5.970 9.826 1.00 89.31 183 ALA A N 1
ATOM 1363 C CA . ALA A 1 183 ? -8.064 5.023 10.912 1.00 89.31 183 ALA A CA 1
ATOM 1364 C C . ALA A 1 183 ? -8.162 5.736 12.267 1.00 89.31 183 ALA A C 1
ATOM 1366 O O . ALA A 1 183 ? -9.042 5.409 13.059 1.00 89.31 183 ALA A O 1
ATOM 1367 N N . THR A 1 184 ? -7.299 6.726 12.511 1.00 89.38 184 THR A N 1
ATOM 1368 C CA . THR A 1 184 ? -7.330 7.543 13.734 1.00 89.38 184 THR A CA 1
ATOM 1369 C C . THR A 1 184 ? -8.628 8.345 13.816 1.00 89.38 184 THR A C 1
ATOM 1371 O O . THR A 1 184 ? -9.292 8.328 14.848 1.00 89.38 184 THR A O 1
ATOM 1374 N N . GLU A 1 185 ? -9.037 8.984 12.717 1.00 90.19 185 GLU A N 1
ATOM 1375 C CA . GLU A 1 185 ? -10.306 9.718 12.635 1.00 90.19 185 GLU A CA 1
ATOM 1376 C C . GLU A 1 185 ? -11.516 8.812 12.895 1.00 90.19 185 GLU A C 1
ATOM 1378 O O . GLU A 1 185 ? -12.386 9.158 13.688 1.00 90.19 185 GLU A O 1
ATOM 1383 N N . PHE A 1 186 ? -11.560 7.631 12.271 1.00 89.38 186 PHE A N 1
ATOM 1384 C CA . PHE A 1 186 ? -12.654 6.672 12.445 1.00 89.38 186 PHE A CA 1
ATOM 1385 C C . PHE A 1 186 ? -12.751 6.129 13.881 1.00 89.38 186 PHE A C 1
ATOM 1387 O O . PHE A 1 186 ? -13.842 5.857 14.392 1.00 89.38 186 PHE A O 1
ATOM 1394 N N . LEU A 1 187 ? -11.606 5.919 14.531 1.00 88.75 187 LEU A N 1
ATOM 1395 C CA . LEU A 1 187 ? -11.550 5.390 15.890 1.00 88.75 187 LEU A CA 1
ATOM 1396 C C . LEU A 1 187 ? -11.761 6.469 16.960 1.00 88.75 187 LEU A C 1
ATOM 1398 O O . LEU A 1 187 ? -12.223 6.133 18.049 1.00 88.75 187 LEU A O 1
ATOM 1402 N N . GLY A 1 188 ? -11.434 7.729 16.658 1.00 89.00 188 GLY A N 1
ATOM 1403 C CA . GLY A 1 188 ? -11.361 8.825 17.630 1.00 89.00 188 GLY A CA 1
ATOM 1404 C C . GLY A 1 188 ? -10.134 8.753 18.551 1.00 89.00 188 GLY A C 1
ATOM 1405 O O . GLY A 1 188 ? -10.005 9.551 19.475 1.00 89.00 188 GLY A O 1
ATOM 1406 N N . GLU A 1 189 ? -9.236 7.797 18.316 1.00 86.62 189 GLU A N 1
ATOM 1407 C CA . GLU A 1 189 ? -8.029 7.526 19.097 1.00 86.62 189 GLU A CA 1
ATOM 1408 C C . GLU A 1 189 ? -6.952 6.892 18.205 1.00 86.62 189 GLU A C 1
ATOM 1410 O O . GLU A 1 189 ? -7.240 6.393 17.113 1.00 86.62 189 GLU A O 1
ATOM 1415 N N . THR A 1 190 ? -5.701 6.873 18.671 1.00 84.44 190 THR A N 1
ATOM 1416 C CA . THR A 1 190 ? -4.606 6.208 17.953 1.00 84.44 190 THR A CA 1
ATOM 1417 C C . THR A 1 190 ? -4.908 4.710 17.766 1.00 84.44 190 THR A C 1
ATOM 1419 O O . THR A 1 190 ? -5.271 4.036 18.737 1.00 84.44 190 THR A O 1
ATOM 1422 N N . PRO A 1 191 ? -4.730 4.145 16.555 1.00 80.75 191 PRO A N 1
ATOM 1423 C CA . PRO A 1 191 ? -4.887 2.713 16.322 1.00 80.75 191 PRO A CA 1
ATOM 1424 C C . PRO A 1 191 ? -3.994 1.866 17.241 1.00 80.75 191 PRO A C 1
ATOM 1426 O O . PRO A 1 191 ? -2.798 2.112 17.381 1.00 80.75 191 PRO A O 1
ATOM 1429 N N . THR A 1 192 ? -4.576 0.839 17.855 1.00 82.88 192 THR A N 1
ATOM 1430 C CA . THR A 1 192 ? -3.889 -0.139 18.707 1.00 82.88 192 THR A CA 1
ATOM 1431 C C . THR A 1 192 ? -4.373 -1.548 18.373 1.00 82.88 192 THR A C 1
ATOM 1433 O O . THR A 1 192 ? -5.413 -1.736 17.745 1.00 82.88 192 THR A O 1
ATOM 1436 N N . ALA A 1 193 ? -3.673 -2.580 18.851 1.00 82.31 193 ALA A N 1
ATOM 1437 C CA . ALA A 1 193 ? -4.098 -3.967 18.641 1.00 82.31 193 ALA A CA 1
ATOM 1438 C C . ALA A 1 193 ? -5.549 -4.242 19.091 1.00 82.31 193 ALA A C 1
ATOM 1440 O O . ALA A 1 193 ? -6.231 -5.057 18.479 1.00 82.31 193 ALA A O 1
ATOM 1441 N N . LYS A 1 194 ? -6.043 -3.528 20.114 1.00 82.81 194 LYS A N 1
ATOM 1442 C CA . LYS A 1 194 ? -7.400 -3.700 20.659 1.00 82.81 194 LYS A CA 1
ATOM 1443 C C . LYS A 1 194 ? -8.506 -3.220 19.720 1.00 82.81 194 LYS A C 1
ATOM 1445 O O . LYS A 1 194 ? -9.625 -3.713 19.809 1.00 82.81 194 LYS A O 1
ATOM 1450 N N . ASN A 1 195 ? -8.224 -2.236 18.867 1.00 85.56 195 ASN A N 1
ATOM 1451 C CA . ASN A 1 195 ? -9.233 -1.600 18.018 1.00 85.56 195 ASN A CA 1
ATOM 1452 C C . ASN A 1 195 ? -9.110 -1.984 16.529 1.00 85.56 195 ASN A C 1
ATOM 1454 O O . ASN A 1 195 ? -9.975 -1.610 15.733 1.00 85.56 195 ASN A O 1
ATOM 1458 N N . LEU A 1 196 ? -8.127 -2.820 16.166 1.00 84.38 196 LEU A N 1
ATOM 1459 C CA . LEU A 1 196 ? -7.961 -3.336 14.803 1.00 84.38 196 LEU A CA 1
ATOM 1460 C C . LEU A 1 196 ? -9.182 -4.109 14.295 1.00 84.38 196 LEU A C 1
ATOM 1462 O O . LEU A 1 196 ? -9.551 -3.937 13.137 1.00 84.38 196 LEU A O 1
ATOM 1466 N N . ASP A 1 197 ? -9.856 -4.898 15.134 1.00 88.25 197 ASP A N 1
ATOM 1467 C CA . ASP A 1 197 ? -11.034 -5.667 14.703 1.00 88.25 197 ASP A CA 1
ATOM 1468 C C . ASP A 1 197 ? -12.183 -4.769 14.225 1.00 88.25 197 ASP A C 1
ATOM 1470 O O . ASP A 1 197 ? -12.893 -5.106 13.275 1.00 88.25 197 ASP A O 1
ATOM 1474 N N . ARG A 1 198 ? -12.321 -3.569 14.807 1.00 89.19 198 ARG A N 1
ATOM 1475 C CA . ARG A 1 198 ? -13.307 -2.574 14.354 1.00 89.19 198 ARG A CA 1
ATOM 1476 C C . ARG A 1 198 ? -12.966 -2.041 12.966 1.00 89.19 198 ARG A C 1
ATOM 1478 O O . ARG A 1 198 ? -13.873 -1.865 12.155 1.00 89.19 198 ARG A O 1
ATOM 1485 N N . LEU A 1 199 ? -11.684 -1.800 12.686 1.00 89.81 199 LEU A N 1
ATOM 1486 C CA . LEU A 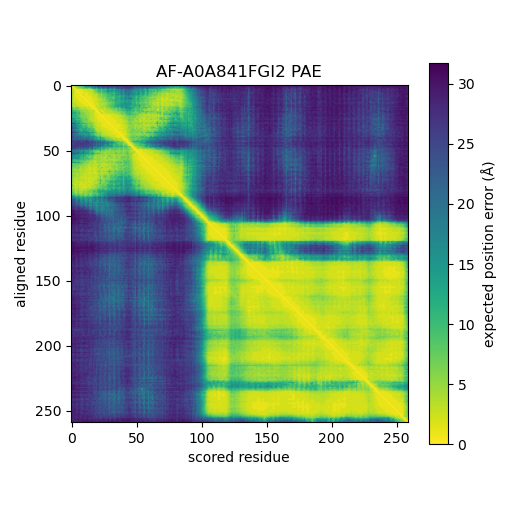1 199 ? -11.222 -1.369 11.365 1.00 89.81 199 LEU A CA 1
ATOM 1487 C C . LEU A 1 199 ? -11.390 -2.494 10.333 1.00 89.81 199 LEU A C 1
ATOM 1489 O O . LEU A 1 199 ? -11.943 -2.254 9.260 1.00 89.81 199 LEU A O 1
ATOM 1493 N N . ARG A 1 200 ? -11.016 -3.733 10.684 1.00 89.81 200 ARG A N 1
ATOM 1494 C CA . ARG A 1 200 ? -11.185 -4.930 9.837 1.00 89.81 200 ARG A CA 1
ATOM 1495 C C . ARG A 1 200 ? -12.637 -5.135 9.422 1.00 89.81 200 ARG A C 1
ATOM 1497 O O . ARG A 1 200 ? -12.916 -5.320 8.240 1.00 89.81 200 ARG A O 1
ATOM 1504 N N . ALA A 1 201 ? -13.572 -5.009 10.364 1.00 90.06 201 ALA A N 1
ATOM 1505 C CA . ALA A 1 201 ? -15.002 -5.131 10.088 1.00 90.06 201 ALA A CA 1
ATOM 1506 C C . ALA A 1 201 ? -15.524 -4.084 9.083 1.00 90.06 201 ALA A C 1
ATOM 1508 O O . ALA A 1 201 ? -16.552 -4.302 8.445 1.00 90.06 201 ALA A O 1
ATOM 1509 N N . LYS A 1 202 ? -14.846 -2.939 8.931 1.00 91.12 202 LYS A N 1
ATOM 1510 C CA . LYS A 1 202 ? -15.231 -1.892 7.971 1.00 91.12 202 LYS A CA 1
ATOM 1511 C C . LYS A 1 202 ? -14.537 -2.011 6.622 1.00 91.12 202 LYS A C 1
ATOM 1513 O O . LYS A 1 202 ? -15.102 -1.569 5.623 1.00 91.12 202 LYS A O 1
ATOM 1518 N N . THR A 1 203 ? -13.342 -2.589 6.579 1.00 92.31 203 THR A N 1
ATOM 1519 C CA . THR A 1 203 ? -12.542 -2.677 5.353 1.00 92.31 203 THR A CA 1
ATOM 1520 C C . THR A 1 203 ? -12.664 -4.025 4.643 1.00 92.31 203 THR A C 1
ATOM 1522 O O . THR A 1 203 ? -12.595 -4.064 3.414 1.00 92.31 203 THR A O 1
ATOM 1525 N N . GLY A 1 204 ? -12.922 -5.112 5.376 1.00 90.44 204 GLY A N 1
ATOM 1526 C CA . GLY A 1 204 ? -12.877 -6.485 4.865 1.00 90.44 204 GLY A CA 1
ATOM 1527 C C . GLY A 1 204 ? -13.799 -6.756 3.675 1.00 90.44 204 GLY A C 1
ATOM 1528 O O . GLY A 1 204 ? -13.366 -7.335 2.681 1.00 90.44 204 GLY A O 1
ATOM 1529 N N . ASP A 1 205 ? -15.049 -6.286 3.712 1.00 91.44 205 ASP A N 1
ATOM 1530 C CA . ASP A 1 205 ? -15.997 -6.469 2.597 1.00 91.44 205 ASP A CA 1
ATOM 1531 C C . ASP A 1 205 ? -15.504 -5.818 1.308 1.00 91.44 205 ASP A C 1
ATOM 1533 O O . ASP A 1 205 ? -15.662 -6.372 0.221 1.00 91.44 205 ASP A O 1
ATOM 1537 N N . ARG A 1 206 ? -14.866 -4.650 1.423 1.00 92.44 206 ARG A N 1
ATOM 1538 C CA . ARG A 1 206 ? -14.365 -3.916 0.264 1.00 92.44 206 ARG A CA 1
ATOM 1539 C C . ARG A 1 206 ? -13.141 -4.592 -0.343 1.00 92.44 206 ARG A C 1
ATOM 1541 O O . ARG A 1 206 ? -13.035 -4.662 -1.564 1.00 92.44 206 ARG A O 1
ATOM 1548 N N . ILE A 1 207 ? -12.258 -5.123 0.498 1.00 93.44 207 ILE A N 1
ATOM 1549 C CA . ILE A 1 207 ? -11.088 -5.887 0.054 1.00 93.44 207 ILE A CA 1
ATOM 1550 C C . ILE A 1 207 ? -11.542 -7.158 -0.659 1.00 93.44 207 ILE A C 1
ATOM 1552 O O . ILE A 1 207 ? -11.127 -7.387 -1.787 1.00 93.44 207 ILE A O 1
ATO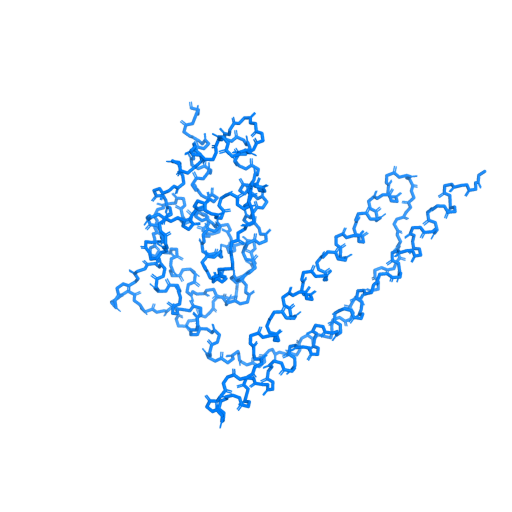M 1556 N N . ARG A 1 208 ? -12.479 -7.916 -0.077 1.00 93.31 208 ARG A N 1
ATOM 1557 C CA . ARG A 1 208 ? -13.055 -9.109 -0.721 1.00 93.31 208 ARG A CA 1
ATOM 1558 C C . ARG A 1 208 ? -13.786 -8.782 -2.021 1.00 93.31 208 ARG A C 1
ATOM 1560 O O . ARG A 1 208 ? -13.728 -9.562 -2.965 1.00 93.31 208 ARG A O 1
ATOM 1567 N N . GLN A 1 209 ? -14.447 -7.625 -2.092 1.00 93.38 209 GLN A N 1
ATOM 1568 C CA . GLN A 1 209 ? -15.099 -7.161 -3.315 1.00 93.38 209 GLN A CA 1
ATOM 1569 C C . GLN A 1 209 ? -14.081 -6.920 -4.438 1.00 93.38 209 GLN A C 1
ATOM 1571 O O . GLN A 1 209 ? -14.301 -7.384 -5.553 1.00 93.38 209 GLN A O 1
ATOM 1576 N N . PHE A 1 210 ? -13.001 -6.180 -4.175 1.00 94.56 210 PHE A N 1
ATOM 1577 C CA . PHE A 1 210 ? -12.075 -5.721 -5.218 1.00 94.56 210 PHE A CA 1
ATOM 1578 C C . PHE A 1 210 ? -10.925 -6.687 -5.503 1.00 94.56 210 PHE A C 1
ATOM 1580 O O . PHE A 1 210 ? -10.481 -6.778 -6.646 1.00 94.56 210 PHE A O 1
ATOM 1587 N N . LEU A 1 211 ? -10.461 -7.400 -4.481 1.00 94.88 211 LEU A N 1
ATOM 1588 C CA . LEU A 1 211 ? -9.263 -8.235 -4.505 1.00 94.88 211 LEU A CA 1
ATOM 1589 C C . LEU A 1 211 ? -9.566 -9.659 -3.992 1.00 94.88 211 LEU A C 1
ATOM 1591 O O . LEU A 1 211 ? -8.941 -10.121 -3.037 1.00 94.88 211 LEU A O 1
ATOM 1595 N N . PRO A 1 212 ? -10.535 -10.376 -4.594 1.00 94.00 212 PRO A N 1
ATOM 1596 C CA . PRO A 1 212 ? -10.980 -11.691 -4.123 1.00 94.00 212 PRO A CA 1
ATOM 1597 C C . PRO A 1 212 ? -9.936 -12.809 -4.284 1.00 94.00 212 PRO A C 1
ATOM 1599 O O . PRO A 1 212 ? -10.194 -13.939 -3.866 1.00 94.00 212 PRO A O 1
ATOM 1602 N N . GLY A 1 213 ? -8.820 -12.547 -4.972 1.00 90.81 213 GLY A N 1
ATOM 1603 C CA . GLY A 1 213 ? -7.693 -13.470 -5.127 1.00 90.81 213 GLY A CA 1
ATOM 1604 C C . GLY A 1 213 ? -6.588 -13.296 -4.092 1.00 90.81 213 GLY A C 1
ATOM 1605 O O . GLY A 1 213 ? -5.650 -14.089 -4.084 1.00 90.81 213 GLY A O 1
ATOM 1606 N N . LEU A 1 214 ? -6.681 -12.288 -3.221 1.00 89.81 214 LEU A N 1
ATOM 1607 C CA . LEU A 1 214 ? -5.780 -12.177 -2.081 1.00 89.81 214 LEU A CA 1
ATOM 1608 C C . LEU A 1 214 ? -6.141 -13.184 -0.987 1.00 89.81 214 LEU A C 1
ATOM 1610 O O . LEU A 1 214 ? -7.293 -13.591 -0.855 1.00 89.81 214 LEU A O 1
ATOM 1614 N N . ASP A 1 215 ? -5.141 -13.540 -0.181 1.00 86.31 215 ASP A N 1
ATOM 1615 C CA . ASP A 1 215 ? -5.351 -14.261 1.075 1.00 86.31 215 ASP A CA 1
ATOM 1616 C C . ASP A 1 215 ? -6.353 -13.506 1.967 1.00 86.31 215 ASP A C 1
ATOM 1618 O O . ASP A 1 215 ? -6.309 -12.276 2.057 1.00 86.31 215 ASP A O 1
ATOM 1622 N N . ASP A 1 216 ? -7.237 -14.229 2.657 1.00 78.56 216 ASP A N 1
ATOM 1623 C CA . ASP A 1 216 ? -8.312 -13.622 3.454 1.00 78.56 216 ASP A CA 1
ATOM 1624 C C . ASP A 1 216 ? -7.779 -12.723 4.584 1.00 78.56 216 ASP A C 1
ATOM 1626 O O . ASP A 1 216 ? -8.441 -11.762 4.982 1.00 78.56 216 ASP A O 1
ATOM 1630 N N . LYS A 1 217 ? -6.554 -12.974 5.070 1.00 82.69 217 LYS A N 1
ATOM 1631 C CA . LYS A 1 217 ? -5.890 -12.151 6.093 1.00 82.69 217 LYS A CA 1
ATOM 1632 C C . LYS A 1 217 ? -5.039 -11.038 5.486 1.00 82.69 217 LYS A C 1
ATOM 1634 O O . LYS A 1 217 ? -4.384 -10.292 6.222 1.00 82.69 217 LYS A O 1
ATOM 1639 N N . ALA A 1 218 ? -5.026 -10.884 4.159 1.00 84.56 218 ALA A N 1
ATOM 1640 C CA . ALA A 1 218 ? -4.182 -9.911 3.482 1.00 84.56 218 ALA A CA 1
ATOM 1641 C C . ALA A 1 218 ? -4.447 -8.484 3.947 1.00 84.56 218 ALA A C 1
ATOM 1643 O O . ALA A 1 218 ? -3.540 -7.808 4.440 1.00 84.56 218 ALA A O 1
ATOM 1644 N N . GLY A 1 219 ? -5.716 -8.093 3.894 1.00 82.31 219 GLY A N 1
ATOM 1645 C CA . GLY A 1 219 ? -6.174 -6.795 4.365 1.00 82.31 219 GLY A CA 1
ATOM 1646 C C . GLY A 1 219 ? -5.860 -6.532 5.830 1.00 82.31 219 GLY A C 1
ATOM 1647 O O . GLY A 1 219 ? -5.462 -5.429 6.190 1.00 82.31 219 GLY A O 1
ATOM 1648 N N . GLU A 1 220 ? -6.013 -7.547 6.678 1.00 83.94 220 GLU A N 1
ATOM 1649 C CA . GLU A 1 220 ? -5.811 -7.418 8.122 1.00 83.94 220 GLU A CA 1
ATOM 1650 C C . GLU A 1 220 ? -4.355 -7.135 8.483 1.00 83.94 220 GLU A C 1
ATOM 1652 O O . GLU A 1 220 ? -4.078 -6.331 9.375 1.00 83.94 220 GLU A O 1
ATOM 1657 N N . ILE A 1 221 ? -3.442 -7.810 7.789 1.00 84.00 221 ILE A N 1
ATOM 1658 C CA . ILE A 1 221 ? -2.002 -7.696 7.992 1.00 84.00 221 ILE A CA 1
ATOM 1659 C C . ILE A 1 221 ? -1.503 -6.326 7.520 1.00 84.00 221 ILE A C 1
ATOM 1661 O O . ILE A 1 221 ? -0.802 -5.656 8.277 1.00 84.00 221 ILE A O 1
ATOM 1665 N N . GLU A 1 222 ? -1.914 -5.864 6.332 1.00 84.44 222 GLU A N 1
ATOM 1666 C CA . GLU A 1 222 ? -1.505 -4.534 5.847 1.00 84.44 222 GLU A CA 1
ATOM 1667 C C . GLU A 1 222 ? -2.109 -3.408 6.681 1.00 84.44 222 GLU A C 1
ATOM 1669 O O . GLU A 1 222 ? -1.451 -2.410 6.957 1.00 84.44 222 GLU A O 1
ATOM 1674 N N . LEU A 1 223 ? -3.354 -3.565 7.134 1.00 84.25 223 LEU A N 1
ATOM 1675 C CA . LEU A 1 223 ? -3.993 -2.577 7.995 1.00 84.25 223 LEU A CA 1
ATOM 1676 C C . LEU A 1 223 ? -3.267 -2.455 9.340 1.00 84.25 223 LEU A C 1
ATOM 1678 O O . LEU A 1 223 ? -3.045 -1.342 9.819 1.00 84.25 223 LEU A O 1
ATOM 1682 N N . ALA A 1 224 ? -2.854 -3.582 9.930 1.00 82.56 224 ALA A N 1
ATOM 1683 C CA . ALA A 1 224 ? -2.042 -3.590 11.144 1.00 82.56 224 ALA A CA 1
ATOM 1684 C C . ALA A 1 224 ? -0.665 -2.941 10.921 1.00 82.56 224 ALA A C 1
ATOM 1686 O O . ALA A 1 224 ? -0.204 -2.182 11.777 1.00 82.56 224 ALA A O 1
ATOM 1687 N N . ALA A 1 225 ? -0.040 -3.192 9.767 1.00 79.69 225 ALA A N 1
ATOM 1688 C CA . ALA A 1 225 ? 1.235 -2.595 9.383 1.00 79.69 225 ALA A CA 1
ATOM 1689 C C . ALA A 1 225 ? 1.145 -1.077 9.177 1.00 79.69 225 ALA A C 1
ATOM 1691 O O . ALA A 1 225 ? 1.920 -0.327 9.770 1.00 79.69 225 ALA A O 1
ATOM 1692 N N . ALA A 1 226 ? 0.152 -0.607 8.419 1.00 76.25 226 ALA A N 1
ATOM 1693 C CA . ALA A 1 226 ? -0.099 0.816 8.187 1.00 76.25 226 ALA A CA 1
ATOM 1694 C C . ALA A 1 226 ? -0.383 1.582 9.491 1.00 76.25 226 ALA A C 1
ATOM 1696 O O . ALA A 1 226 ? -0.043 2.756 9.628 1.00 76.25 226 ALA A O 1
ATOM 1697 N N . CYS A 1 227 ? -0.967 0.900 10.477 1.00 76.62 227 CYS A N 1
ATOM 1698 C CA . CYS A 1 227 ? -1.231 1.438 11.808 1.00 76.62 227 CYS A CA 1
ATOM 1699 C C . CYS A 1 227 ? -0.037 1.328 12.781 1.00 76.62 227 CYS A C 1
ATOM 1701 O O . CYS A 1 227 ? -0.194 1.667 13.951 1.00 76.62 227 CYS A O 1
ATOM 1703 N N . HIS A 1 228 ? 1.136 0.856 12.336 1.00 75.50 228 HIS A N 1
ATOM 1704 C CA . HIS A 1 228 ? 2.326 0.592 13.167 1.00 75.50 228 HIS A CA 1
ATOM 1705 C C . HIS A 1 228 ? 2.078 -0.378 14.339 1.00 75.50 228 HIS A C 1
ATOM 1707 O O . HIS A 1 228 ? 2.776 -0.342 15.351 1.00 75.50 228 HIS A O 1
ATOM 1713 N N . VAL A 1 229 ? 1.088 -1.264 14.211 1.00 60.62 229 VAL A N 1
ATOM 1714 C CA . VAL A 1 229 ? 0.752 -2.252 15.247 1.00 60.62 229 VAL A CA 1
ATOM 1715 C C . VAL A 1 229 ? 1.575 -3.534 15.082 1.00 60.62 229 VAL A C 1
ATOM 1717 O O . VAL A 1 229 ? 1.842 -4.225 16.062 1.00 60.62 229 VAL A O 1
ATOM 1720 N N . ALA A 1 230 ? 1.995 -3.851 13.856 1.00 63.06 230 ALA A N 1
ATOM 1721 C CA . ALA A 1 230 ? 2.808 -5.021 13.534 1.00 63.06 230 ALA A CA 1
ATOM 1722 C C . ALA A 1 230 ? 3.757 -4.730 12.362 1.00 63.06 230 ALA A C 1
ATOM 1724 O O . ALA A 1 230 ? 3.535 -3.795 11.595 1.00 63.06 230 ALA A O 1
ATOM 1725 N N . GLN A 1 231 ? 4.796 -5.551 12.199 1.00 53.69 231 GLN A N 1
ATOM 1726 C CA . GLN A 1 231 ? 5.578 -5.571 10.962 1.00 53.69 231 GLN A CA 1
ATOM 1727 C C . GLN A 1 231 ? 4.905 -6.514 9.953 1.00 53.69 231 GLN A C 1
ATOM 1729 O O . GLN A 1 231 ? 4.582 -7.646 10.326 1.00 53.69 231 GLN A O 1
ATOM 1734 N N . PRO A 1 232 ? 4.664 -6.079 8.703 1.00 65.94 232 PRO A N 1
ATOM 1735 C CA . PRO A 1 232 ? 4.096 -6.956 7.691 1.00 65.94 232 PRO A CA 1
ATOM 1736 C C . PRO A 1 232 ? 5.139 -7.997 7.243 1.00 65.94 232 PRO A C 1
ATOM 1738 O O . PRO A 1 232 ? 6.328 -7.675 7.168 1.00 65.94 232 PRO A O 1
ATOM 1741 N N . PRO A 1 233 ? 4.722 -9.238 6.932 1.00 63.22 233 PRO A N 1
ATOM 1742 C CA . PRO A 1 233 ? 5.567 -10.194 6.228 1.00 63.22 233 PRO A CA 1
ATOM 1743 C C . PRO A 1 233 ? 5.863 -9.701 4.804 1.00 63.22 233 PRO A C 1
ATOM 1745 O O . PRO A 1 233 ? 5.159 -8.842 4.270 1.00 63.22 233 PRO A O 1
ATOM 1748 N N . GLU A 1 234 ? 6.884 -10.276 4.168 1.00 62.12 234 GLU A N 1
ATOM 1749 C CA . GLU A 1 234 ? 7.197 -9.993 2.765 1.00 62.12 234 GLU A CA 1
ATOM 1750 C C . GLU A 1 234 ? 6.001 -10.364 1.872 1.00 62.12 234 GLU A C 1
ATOM 1752 O O . GLU A 1 234 ? 5.450 -11.465 1.964 1.00 62.12 234 GLU A O 1
ATOM 1757 N N . ARG A 1 235 ? 5.573 -9.421 1.026 1.00 69.94 235 ARG A N 1
ATOM 1758 C CA . ARG A 1 235 ? 4.447 -9.588 0.107 1.00 69.94 235 ARG A CA 1
ATOM 1759 C C . ARG A 1 235 ? 4.766 -9.097 -1.280 1.00 69.94 235 ARG A C 1
ATOM 1761 O O . ARG A 1 235 ? 5.631 -8.251 -1.489 1.00 69.94 235 ARG A O 1
ATOM 1768 N N . HIS A 1 236 ? 3.991 -9.614 -2.223 1.00 77.25 236 HIS A N 1
ATOM 1769 C CA . HIS A 1 236 ? 4.084 -9.203 -3.603 1.00 77.25 236 HIS A CA 1
ATOM 1770 C C . HIS A 1 236 ? 3.760 -7.698 -3.735 1.00 77.25 236 HIS A C 1
ATOM 1772 O O . HIS A 1 236 ? 2.683 -7.277 -3.307 1.00 77.25 236 HIS A O 1
ATOM 1778 N N . PRO A 1 237 ? 4.627 -6.871 -4.351 1.00 79.00 237 PRO A N 1
ATOM 1779 C CA . PRO A 1 237 ? 4.432 -5.417 -4.422 1.00 79.00 237 PRO A CA 1
ATOM 1780 C C . PRO A 1 237 ? 3.110 -4.986 -5.070 1.00 79.00 237 PRO A C 1
ATOM 1782 O O . PRO A 1 237 ? 2.512 -3.993 -4.666 1.00 79.00 237 PRO A O 1
ATOM 1785 N N . VAL A 1 238 ? 2.624 -5.756 -6.047 1.00 85.19 238 VAL A N 1
ATOM 1786 C CA . VAL A 1 238 ? 1.318 -5.536 -6.700 1.00 85.19 238 VAL A CA 1
ATOM 1787 C C . VAL A 1 238 ? 0.158 -5.646 -5.708 1.00 85.19 238 VAL A C 1
ATOM 1789 O O . VAL A 1 238 ? -0.779 -4.855 -5.780 1.00 85.19 238 VAL A O 1
ATOM 1792 N N . ASP A 1 239 ? 0.227 -6.578 -4.756 1.00 88.44 239 ASP A N 1
ATOM 1793 C CA . ASP A 1 239 ? -0.821 -6.775 -3.750 1.00 88.44 239 ASP A CA 1
ATOM 1794 C C . ASP A 1 239 ? -0.908 -5.540 -2.854 1.00 88.44 239 ASP A C 1
ATOM 1796 O O . ASP A 1 239 ? -1.989 -5.009 -2.614 1.00 88.44 239 ASP A O 1
ATOM 1800 N N . ILE A 1 240 ? 0.255 -5.049 -2.419 1.00 85.00 240 ILE A N 1
ATOM 1801 C CA . ILE A 1 240 ? 0.419 -3.853 -1.587 1.00 85.00 240 ILE A CA 1
ATOM 1802 C C . ILE A 1 240 ? -0.108 -2.617 -2.341 1.00 85.00 240 ILE A C 1
ATOM 1804 O O . ILE A 1 240 ? -0.914 -1.853 -1.805 1.00 85.00 240 ILE A O 1
ATOM 1808 N N . ALA A 1 241 ? 0.284 -2.456 -3.610 1.00 89.00 241 ALA A N 1
ATOM 1809 C CA . ALA A 1 241 ? -0.133 -1.352 -4.472 1.00 89.00 241 ALA A CA 1
ATOM 1810 C C . ALA A 1 241 ? -1.645 -1.338 -4.755 1.00 89.00 241 ALA A C 1
ATOM 1812 O O . ALA A 1 241 ? -2.272 -0.279 -4.712 1.00 89.00 241 ALA A O 1
ATOM 1813 N N . ALA A 1 242 ? -2.247 -2.502 -5.015 1.00 93.62 242 ALA A N 1
ATOM 1814 C CA . ALA A 1 242 ? -3.678 -2.622 -5.278 1.00 93.62 242 ALA A CA 1
ATOM 1815 C C . ALA A 1 242 ? -4.524 -2.455 -4.003 1.00 93.62 242 ALA A C 1
ATOM 1817 O O . ALA A 1 242 ? -5.634 -1.925 -4.052 1.00 93.62 242 ALA A O 1
ATOM 1818 N N . MET A 1 243 ? -4.011 -2.883 -2.849 1.00 93.81 243 MET A N 1
ATOM 1819 C CA . MET A 1 243 ? -4.746 -2.875 -1.584 1.00 93.81 243 MET A CA 1
ATOM 1820 C C . MET A 1 243 ? -4.863 -1.487 -0.955 1.00 93.81 243 MET A C 1
ATOM 1822 O O . MET A 1 243 ? -5.908 -1.164 -0.388 1.00 93.81 243 MET A O 1
ATOM 1826 N N . GLY A 1 244 ? -3.838 -0.642 -1.093 1.00 92.06 244 GLY A N 1
ATOM 1827 C CA . GLY A 1 244 ? -3.821 0.712 -0.535 1.00 92.06 244 GLY A CA 1
ATOM 1828 C C . GLY A 1 244 ? -5.047 1.562 -0.920 1.00 92.06 244 GLY A C 1
ATOM 1829 O O . GLY A 1 244 ? -5.787 1.987 -0.028 1.00 92.06 244 GLY A O 1
ATOM 1830 N N . PRO A 1 245 ? -5.335 1.786 -2.218 1.00 95.50 245 PRO A N 1
ATOM 1831 C CA . PRO A 1 245 ? -6.492 2.576 -2.651 1.00 95.50 245 PRO A CA 1
ATOM 1832 C C . PRO A 1 245 ? -7.839 1.995 -2.191 1.00 95.50 245 PRO A C 1
ATOM 1834 O O . PRO A 1 245 ? -8.762 2.741 -1.859 1.00 95.50 245 PRO A O 1
ATOM 1837 N N . VAL A 1 246 ? -7.950 0.663 -2.126 1.00 96.44 246 VAL A N 1
ATOM 1838 C CA 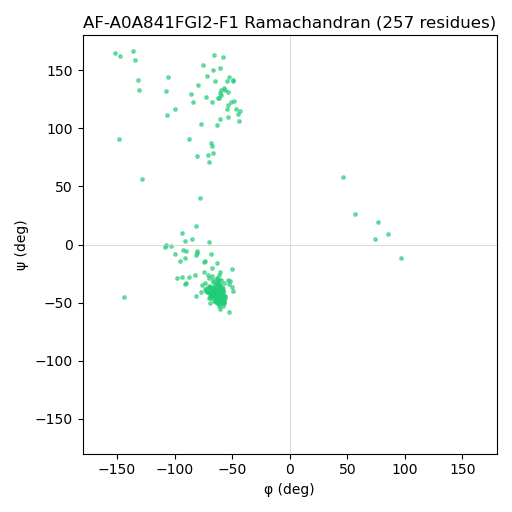. VAL A 1 246 ? -9.156 -0.043 -1.664 1.00 96.44 246 VAL A CA 1
ATOM 1839 C C . VAL A 1 246 ? -9.394 0.195 -0.170 1.00 96.44 246 VAL A C 1
ATOM 1841 O O . VAL A 1 246 ? -10.522 0.488 0.236 1.00 96.44 246 VAL A O 1
ATOM 1844 N N . LEU A 1 247 ? -8.336 0.121 0.643 1.00 94.44 247 LEU A N 1
ATOM 1845 C CA . LEU A 1 247 ? -8.375 0.410 2.077 1.00 94.44 247 LEU A CA 1
ATOM 1846 C C . LEU A 1 247 ? -8.740 1.872 2.354 1.00 94.44 247 LEU A C 1
ATOM 1848 O O . LEU A 1 247 ? -9.628 2.131 3.167 1.00 94.44 247 LEU A O 1
ATOM 1852 N N . VAL A 1 248 ? -8.125 2.819 1.638 1.00 95.00 248 VAL A N 1
ATOM 1853 C CA . VAL A 1 248 ? -8.454 4.251 1.742 1.00 95.00 248 VAL A CA 1
ATOM 1854 C C . VAL A 1 248 ? -9.931 4.489 1.418 1.00 95.00 248 VAL A C 1
ATOM 1856 O O . VAL A 1 248 ? -10.653 5.086 2.217 1.00 95.00 248 VAL A O 1
ATOM 1859 N N . ALA A 1 249 ? -10.422 3.961 0.293 1.00 95.31 249 ALA A N 1
ATOM 1860 C CA . ALA A 1 249 ? -11.822 4.110 -0.102 1.00 95.31 249 ALA A CA 1
ATOM 1861 C C . ALA A 1 249 ? -12.797 3.495 0.920 1.00 95.31 249 ALA A C 1
ATOM 1863 O O . ALA A 1 249 ? -13.883 4.034 1.154 1.00 95.31 249 ALA A O 1
ATOM 1864 N N . ALA A 1 250 ? -12.428 2.368 1.535 1.00 94.12 250 ALA A N 1
ATOM 1865 C CA . ALA A 1 250 ? -13.228 1.736 2.577 1.00 94.12 250 ALA A CA 1
ATOM 1866 C C . ALA A 1 250 ? -13.294 2.585 3.855 1.00 94.12 250 ALA A C 1
ATOM 1868 O O . ALA A 1 250 ? -14.380 2.751 4.412 1.00 94.12 250 ALA A O 1
ATOM 1869 N N . LEU A 1 251 ? -12.171 3.166 4.286 1.00 93.06 251 LEU A N 1
ATOM 1870 C CA . LEU A 1 251 ? -12.106 4.011 5.481 1.00 93.06 251 LEU A CA 1
ATOM 1871 C C . LEU A 1 251 ? -12.830 5.351 5.292 1.00 93.06 251 LEU A C 1
ATOM 1873 O O . LEU A 1 251 ? -13.604 5.740 6.164 1.00 93.06 251 LEU A O 1
ATOM 1877 N N . ILE A 1 252 ? -12.688 6.002 4.129 1.00 93.25 252 ILE A N 1
ATOM 1878 C CA . ILE A 1 252 ? -13.462 7.213 3.787 1.00 93.25 252 ILE A CA 1
ATOM 1879 C C . ILE A 1 252 ? -14.967 6.931 3.890 1.00 93.25 252 ILE A C 1
ATOM 1881 O O . ILE A 1 252 ? -15.721 7.707 4.479 1.00 93.25 252 ILE A O 1
ATOM 1885 N N . ARG A 1 253 ? -15.414 5.785 3.360 1.00 90.50 253 ARG A N 1
ATOM 1886 C CA . ARG A 1 253 ? -16.818 5.365 3.447 1.00 90.50 253 ARG A CA 1
ATOM 1887 C C . ARG A 1 253 ? -17.246 5.038 4.877 1.00 90.50 253 ARG A C 1
ATOM 1889 O O . ARG A 1 253 ? -18.399 5.276 5.225 1.00 90.50 253 ARG A O 1
ATOM 1896 N N . ALA A 1 254 ? -16.367 4.437 5.675 1.00 87.56 254 ALA A N 1
ATOM 1897 C CA . ALA A 1 254 ? -16.656 4.094 7.062 1.00 87.56 254 ALA A CA 1
ATOM 1898 C C . ALA A 1 254 ? -16.860 5.349 7.920 1.00 87.56 254 ALA A C 1
ATOM 1900 O O . ALA A 1 254 ? -17.791 5.364 8.722 1.00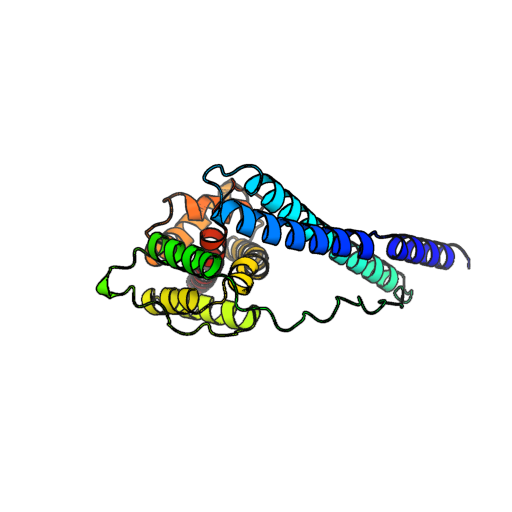 87.56 254 ALA A O 1
ATOM 1901 N N . ARG A 1 255 ? -16.060 6.398 7.682 1.00 84.12 255 ARG A N 1
ATOM 1902 C CA . ARG A 1 255 ? -16.191 7.712 8.323 1.00 84.12 255 ARG A CA 1
ATOM 1903 C C . ARG A 1 255 ? -17.539 8.366 8.011 1.00 84.12 255 ARG A C 1
ATOM 1905 O O . ARG A 1 255 ? -18.278 8.702 8.922 1.00 84.12 255 ARG A O 1
ATOM 1912 N N . GLY A 1 256 ? -17.921 8.445 6.733 1.00 77.06 256 GLY A N 1
ATOM 1913 C CA . GLY A 1 256 ? -19.184 9.078 6.314 1.00 77.06 256 GLY A CA 1
ATOM 1914 C C . GLY A 1 256 ? -20.473 8.323 6.680 1.00 77.06 256 GLY A C 1
ATOM 1915 O O . GLY A 1 256 ? -21.547 8.748 6.277 1.00 77.06 256 GLY A O 1
ATOM 1916 N N . LYS A 1 257 ? -20.386 7.180 7.373 1.00 65.50 257 LYS A N 1
ATOM 1917 C CA . LYS A 1 257 ? -21.539 6.432 7.914 1.00 65.50 257 LYS A CA 1
ATOM 1918 C C . LYS A 1 257 ? -21.730 6.627 9.426 1.00 65.50 257 LYS A C 1
ATOM 1920 O O . LYS A 1 257 ? -22.600 5.971 9.993 1.00 65.50 257 LYS A O 1
ATOM 1925 N N . GLN A 1 258 ? -20.856 7.391 10.084 1.00 56.41 258 GLN A N 1
ATOM 1926 C CA . GLN A 1 258 ? -20.947 7.670 11.522 1.00 56.41 258 GLN A CA 1
ATOM 1927 C C . GLN A 1 258 ? -21.667 8.989 11.837 1.00 56.41 258 GLN A C 1
ATOM 1929 O O . GLN A 1 258 ? -22.066 9.159 12.988 1.00 56.41 258 GLN A O 1
ATOM 1934 N N . ASP A 1 259 ? -21.850 9.849 10.831 1.00 44.09 259 ASP A N 1
ATOM 1935 C CA . ASP A 1 259 ? -22.734 11.023 10.848 1.00 44.09 259 ASP A CA 1
ATOM 1936 C C . ASP A 1 259 ? -24.162 10.636 10.422 1.00 44.09 259 ASP A C 1
ATOM 1938 O O . ASP A 1 259 ? -25.124 11.208 10.985 1.00 44.09 259 ASP A O 1
#

Sequence (259 aa):
MGTITELGQAVRTATAELPLGGTAQAAARLDEARGILAQALTESVEPAGLPEISRAQTHLDRAITQLIAAAEHLDDYLVSIGLAPGGDKGEIDVPASAPAAPAPDGRRSWWLTRIAEITKADEGQAKAAEEIRHTELTPLFEKLVKIAAGGDRDLFRRELQATDPAVGIRL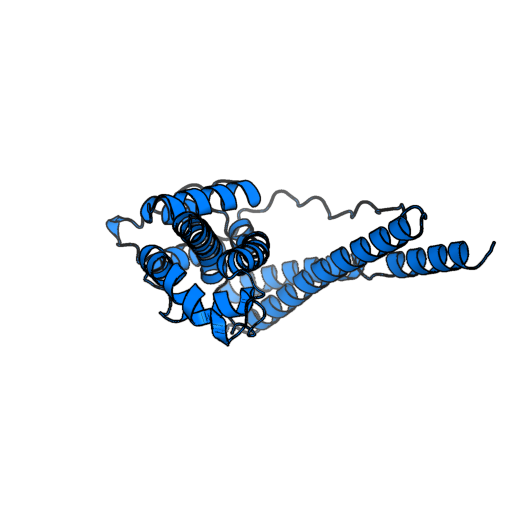PALTWPQIRVLATEFLGETPTAKNLDRLRAKTGDRIRQFLPGLDDKAGEIELAAACHVAQPPERHPVDIAAMGPVLVAALIRARGKQD

pLDDT: mean 75.38, std 15.85, range [28.64, 96.56]

Foldseek 3Di:
DPVLVVVLVVLLVVLVPQCLLVLVVVLVVLVVVLVVVVVVCVVDVDPPDNVVSVVVNVVSVVSNVVSVVVLVVSQVVCVVSVHHRNPDPPPSPPPPPDPD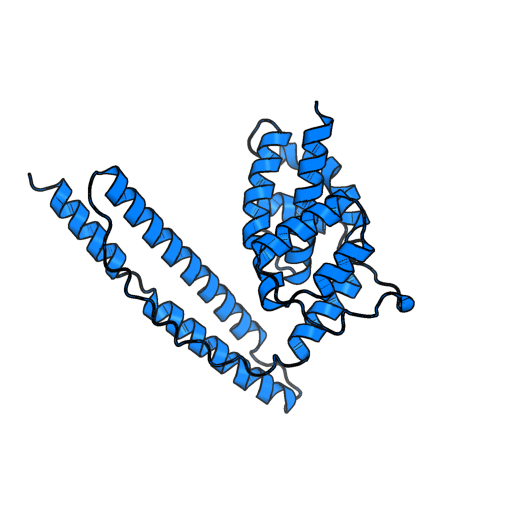DPDPVVLLCVQLVVLCLQQVPDPVLSPQDPAADPDALVVLLVVLLVCLLVLPLSVNSNSSSSHDSVSLLCQLVVQLQLLQVLVCLLVVHQDEPVCLVVLCVQQQVSSCSNGVSDDSCLLSQVSCVSSVHDPHDDDDSSSSSSNRSSSSSSSVVSNVVVD

Nearest PDB structures (foldseek):
  6xbo-assembly1_A  TM=2.409E-01  e=7.127E+00  Mus musculus

Solvent-accessible surface area (backbone atoms only — not comparable to full-atom values): 14694 Å² total; per-residue (Å²): 144,54,68,67,63,51,50,53,50,51,52,40,51,57,52,69,66,51,62,58,67,62,48,52,52,50,41,53,52,47,52,52,52,49,53,54,50,54,55,53,46,75,80,42,96,68,92,76,62,62,70,60,51,55,49,55,43,54,52,41,56,50,49,51,55,51,52,52,52,50,45,52,52,51,32,51,50,30,47,74,75,76,38,80,52,71,84,70,80,67,76,76,78,65,72,76,76,65,83,74,70,81,75,64,68,63,60,56,49,53,49,43,53,51,50,37,49,28,47,60,55,52,83,92,67,58,75,61,50,90,58,72,49,91,63,59,64,64,66,46,48,55,50,43,20,52,32,47,58,72,65,43,47,67,60,39,50,49,50,58,48,16,39,44,57,83,50,44,62,50,41,42,76,62,29,35,64,50,40,35,53,45,47,24,65,64,65,76,44,81,66,42,81,88,51,45,64,63,52,42,73,54,31,48,66,51,45,51,66,51,35,61,47,49,62,92,60,47,65,56,43,51,53,33,28,47,44,70,65,44,83,62,75,95,68,62,56,66,57,52,27,60,43,29,33,39,46,42,25,24,40,58,53,51,46,73,70,76,118

Mean predicted aligned error: 16.15 Å

Secondary structure (DSSP, 8-state):
--HHHHHHHHHHHHHHTS-HHHHHHHHHHHHHHHHHHHHHHHS-S---SHHHHHHHHHHHHHHHHHHHHHHHHHHHHHHHTT---------------PPPPPPPHHHHHHHHHHHHHHHT--GGG----SS-B---HHHHHHHHHHHHHHT-HHHHHHHHHTB-HHHHTTTHHHHHHHHHHHHHHHHTS---TTTHHHHHHHHHHHHHHH-TTS-TTHHHHHHHHHTTSSPPPP--HHHHHHHHHHHHHHHHHHHTT--